Protein AF-R1B552-F1 (afdb_monomer_lite)

Organism: Emiliania huxleyi (NCBI:txid2903)

Sequence (201 aa):
MTLRSTTSLPKNVRPARASSGREASRDADASSLAVVGAGGAIEEADAVDTCTLCQQRHTLRYECEQCRRFQRIPHPMYRYQPTPQQFGDVSRVHPEDVLAVPADDAPEGWGMREAWFDAVREQRRREGRATMAGRERPEFSARHAGRELRLLLIAAAFLAAAAFDLSTLPPWARWAGLAVAGVYSWRRVYVANGRVLNPPA

Structure (mmCIF, N/CA/C/O backbone):
data_AF-R1B552-F1
#
_entry.id   AF-R1B552-F1
#
loop_
_atom_site.group_PDB
_atom_site.id
_atom_site.type_symbol
_atom_site.label_atom_id
_atom_site.label_alt_id
_atom_site.label_comp_id
_atom_site.label_asym_id
_atom_site.label_entity_id
_atom_site.label_seq_id
_atom_site.pdbx_PDB_ins_code
_atom_site.Cartn_x
_atom_site.Cartn_y
_atom_site.Cartn_z
_atom_site.occupancy
_atom_site.B_iso_or_equiv
_atom_site.auth_seq_id
_atom_site.auth_comp_id
_atom_site.auth_asym_id
_atom_site.auth_atom_id
_atom_site.pdbx_PDB_model_num
ATOM 1 N N . MET A 1 1 ? 21.583 -46.007 25.671 1.00 48.06 1 MET A N 1
ATOM 2 C CA . MET A 1 1 ? 21.627 -45.026 26.774 1.00 48.06 1 MET A CA 1
ATOM 3 C C . MET A 1 1 ? 20.671 -43.895 26.447 1.00 48.06 1 MET A C 1
ATOM 5 O O . MET A 1 1 ? 20.944 -43.053 25.607 1.00 48.06 1 MET A O 1
ATOM 9 N N . THR A 1 2 ? 19.488 -43.998 27.031 1.00 53.94 2 THR A N 1
ATOM 10 C CA . THR A 1 2 ? 18.366 -43.058 27.010 1.00 53.94 2 THR A CA 1
ATOM 11 C C . THR A 1 2 ? 18.620 -41.920 27.981 1.00 53.94 2 THR A C 1
ATOM 13 O O . THR A 1 2 ? 18.803 -42.236 29.147 1.00 53.94 2 THR A O 1
ATOM 16 N N . LEU A 1 3 ? 18.492 -40.657 27.562 1.00 53.81 3 LEU A N 1
ATOM 17 C CA . LEU A 1 3 ? 17.948 -39.595 28.418 1.00 53.81 3 LEU A CA 1
ATOM 18 C C . LEU A 1 3 ? 17.213 -38.547 27.566 1.00 53.81 3 LEU A C 1
ATOM 20 O O . LEU A 1 3 ? 17.795 -37.857 26.734 1.00 53.81 3 LEU A O 1
ATOM 24 N N . ARG A 1 4 ? 15.895 -38.493 27.783 1.00 57.81 4 ARG A N 1
ATOM 25 C CA . ARG A 1 4 ? 14.971 -37.429 27.382 1.00 57.81 4 ARG A CA 1
ATOM 26 C C . ARG A 1 4 ? 15.086 -36.299 28.407 1.00 57.81 4 ARG A C 1
ATOM 28 O O . ARG A 1 4 ? 15.064 -36.592 29.598 1.00 57.81 4 ARG A O 1
ATOM 35 N N . SER A 1 5 ? 15.076 -35.047 27.958 1.00 59.97 5 SER A N 1
ATOM 36 C CA . SER A 1 5 ? 14.822 -33.889 28.824 1.00 59.97 5 SER A CA 1
ATOM 37 C C . SER A 1 5 ? 13.689 -33.064 28.229 1.00 59.97 5 SER A C 1
ATOM 39 O O . SER A 1 5 ? 13.883 -32.259 27.326 1.00 59.97 5 SER A O 1
ATOM 41 N N . THR A 1 6 ? 12.478 -33.328 28.712 1.00 59.81 6 THR A N 1
ATOM 42 C CA . THR A 1 6 ? 11.288 -32.502 28.508 1.00 59.81 6 THR A CA 1
ATOM 43 C C . THR A 1 6 ? 11.200 -31.515 29.663 1.00 59.81 6 THR A C 1
ATOM 45 O O . THR A 1 6 ? 10.886 -31.913 30.784 1.00 59.81 6 THR A O 1
ATOM 48 N N . THR A 1 7 ? 11.469 -30.238 29.408 1.00 61.19 7 THR A N 1
ATOM 49 C CA . THR A 1 7 ? 11.274 -29.177 30.402 1.00 61.19 7 THR A CA 1
ATOM 50 C C . THR A 1 7 ? 9.869 -28.605 30.229 1.00 61.19 7 THR A C 1
ATOM 52 O O . THR A 1 7 ? 9.593 -27.857 29.294 1.00 61.19 7 THR A O 1
ATOM 55 N N . SER A 1 8 ? 8.958 -29.012 31.110 1.00 57.88 8 SER A N 1
ATOM 56 C CA . SER A 1 8 ? 7.601 -28.478 31.230 1.00 57.88 8 SER A CA 1
ATOM 57 C C . SER A 1 8 ? 7.620 -27.132 31.962 1.00 57.88 8 SER A C 1
ATOM 59 O O . SER A 1 8 ? 8.093 -27.066 33.097 1.00 57.88 8 SER A O 1
ATOM 61 N N . LEU A 1 9 ? 7.076 -26.079 31.349 1.00 66.12 9 LEU A N 1
ATOM 62 C CA . LEU A 1 9 ? 6.808 -24.800 32.016 1.00 66.12 9 LEU A CA 1
ATOM 63 C C . LEU A 1 9 ? 5.463 -24.832 32.777 1.00 66.12 9 LEU A C 1
ATOM 65 O O . LEU A 1 9 ? 4.517 -25.478 32.316 1.00 66.12 9 LEU A O 1
ATOM 69 N N . PRO A 1 10 ? 5.353 -24.139 33.927 1.00 65.62 10 PRO A N 1
ATOM 70 C CA . PRO 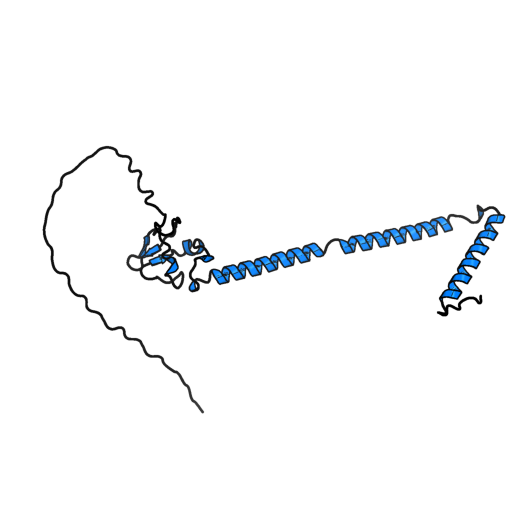A 1 10 ? 4.173 -24.188 34.786 1.00 65.62 10 PRO A CA 1
ATOM 71 C C . PRO A 1 10 ? 2.976 -23.377 34.256 1.00 65.62 10 PRO A C 1
ATOM 73 O O . PRO A 1 10 ? 3.110 -22.267 33.743 1.00 65.62 10 PRO A O 1
ATOM 76 N N . LYS A 1 11 ? 1.778 -23.946 34.461 1.00 59.91 11 LYS A N 1
ATOM 77 C CA . LYS A 1 11 ? 0.460 -23.308 34.316 1.00 59.91 11 LYS A CA 1
ATOM 78 C C . LYS A 1 11 ? 0.335 -22.131 35.286 1.00 59.91 11 LYS A C 1
ATOM 80 O O . LYS A 1 11 ? 0.343 -22.323 36.498 1.00 59.91 11 LYS A O 1
ATOM 85 N N . ASN A 1 12 ? 0.150 -20.933 34.742 1.00 62.84 12 ASN A N 1
ATOM 86 C CA . ASN A 1 12 ? -0.150 -19.731 35.510 1.00 62.84 12 ASN A CA 1
ATOM 87 C C . ASN A 1 12 ? -1.646 -19.731 35.880 1.00 62.84 12 ASN A C 1
ATOM 89 O O . ASN A 1 12 ? -2.510 -19.515 35.029 1.00 62.84 12 ASN A O 1
ATOM 93 N N . VAL A 1 13 ? -1.956 -20.042 37.139 1.00 63.50 13 VAL A N 1
ATOM 94 C CA . VAL A 1 13 ? -3.312 -19.994 37.706 1.00 63.50 13 VAL A CA 1
ATOM 95 C C . VAL A 1 13 ? -3.619 -18.541 38.078 1.00 63.50 13 VAL A C 1
ATOM 97 O O . VAL A 1 13 ? -2.979 -17.978 38.961 1.00 63.50 13 VAL A O 1
ATOM 100 N N . ARG A 1 14 ? -4.590 -17.916 37.400 1.00 63.94 14 ARG A N 1
ATOM 101 C CA . ARG A 1 14 ? -5.113 -16.595 37.790 1.00 63.94 14 ARG A CA 1
ATOM 102 C C . ARG A 1 14 ? -5.989 -16.734 39.046 1.00 63.94 14 ARG A C 1
ATOM 104 O O . ARG A 1 14 ? -6.853 -17.612 39.058 1.00 63.94 14 ARG A O 1
ATOM 111 N N . PRO A 1 15 ? -5.842 -15.872 40.068 1.00 60.00 15 PRO A N 1
ATOM 112 C CA . PRO A 1 15 ? -6.792 -15.822 41.170 1.00 60.00 15 PRO A CA 1
ATOM 113 C C . PRO A 1 15 ? -8.105 -15.159 40.731 1.00 60.00 15 PRO A C 1
ATOM 115 O O . PRO A 1 15 ? -8.114 -14.121 40.066 1.00 60.00 15 PRO A O 1
ATOM 118 N N . ALA A 1 16 ? -9.218 -15.773 41.134 1.00 52.38 16 ALA A N 1
ATOM 119 C CA . ALA A 1 16 ? -10.559 -15.215 41.040 1.00 52.38 16 ALA A CA 1
ATOM 120 C C . ALA A 1 16 ? -10.645 -13.935 41.884 1.00 52.38 16 ALA A C 1
ATOM 122 O O . ALA A 1 16 ? -10.378 -13.966 43.087 1.00 52.38 16 ALA A O 1
ATOM 123 N N . ARG A 1 17 ? -11.013 -12.807 41.265 1.00 50.44 17 ARG A N 1
ATOM 124 C CA . ARG A 1 17 ? -11.284 -11.561 41.988 1.00 50.44 17 ARG A CA 1
ATOM 125 C C . ARG A 1 17 ? -12.789 -11.338 42.074 1.00 50.44 17 ARG A C 1
ATOM 127 O O . ARG A 1 17 ? -13.489 -11.321 41.067 1.00 50.44 17 ARG A O 1
ATOM 134 N N . ALA A 1 18 ? -13.220 -11.230 43.324 1.00 45.97 18 ALA A N 1
ATOM 135 C CA . ALA A 1 18 ? -14.575 -11.109 43.821 1.00 45.97 18 ALA A CA 1
ATOM 136 C C . ALA A 1 18 ? -15.426 -10.048 43.107 1.00 45.97 18 ALA A C 1
ATOM 138 O O . ALA A 1 18 ? -15.033 -8.890 42.970 1.00 45.97 18 ALA A O 1
ATOM 139 N N . SER A 1 19 ? -16.637 -10.461 42.743 1.00 49.47 19 SER A N 1
ATOM 140 C CA . SER A 1 19 ? -17.777 -9.610 42.427 1.00 49.47 19 SER A CA 1
ATOM 141 C C . SER A 1 19 ? -18.327 -8.992 43.718 1.00 49.47 19 SER A C 1
ATOM 143 O O . SER A 1 19 ? -18.994 -9.673 44.497 1.00 49.47 19 SER A O 1
ATOM 145 N N . SER A 1 20 ? -18.049 -7.712 43.961 1.00 53.44 20 SER A N 1
ATOM 146 C CA . SER A 1 20 ? -18.753 -6.928 44.980 1.00 53.44 20 SER A CA 1
ATOM 147 C C . SER A 1 20 ? -20.079 -6.429 44.407 1.00 53.44 20 SER A C 1
ATOM 149 O O . SER A 1 20 ? -20.093 -5.729 43.392 1.00 53.44 20 SER A O 1
ATOM 151 N N . GLY A 1 21 ? -21.175 -6.816 45.058 1.00 44.62 21 GLY A N 1
ATOM 152 C CA . GLY A 1 21 ? -22.536 -6.436 44.709 1.00 44.62 21 GLY A CA 1
ATOM 153 C C . GLY A 1 21 ? -22.790 -4.927 44.743 1.00 44.62 21 GLY A C 1
ATOM 154 O O . GLY A 1 21 ? -22.216 -4.188 45.541 1.00 44.62 21 GLY A O 1
ATOM 155 N N . ARG A 1 22 ? -23.702 -4.492 43.873 1.00 47.28 22 ARG A N 1
ATOM 156 C CA . ARG A 1 22 ? -24.472 -3.258 44.034 1.00 47.28 22 ARG A CA 1
ATOM 157 C C . ARG A 1 22 ? -25.942 -3.639 44.077 1.00 47.28 22 ARG A C 1
ATOM 159 O O . ARG A 1 22 ? -26.540 -3.965 43.055 1.00 47.28 22 ARG A O 1
ATOM 166 N N . GLU A 1 23 ? -26.470 -3.646 45.291 1.00 46.22 23 GLU A N 1
ATOM 167 C CA . GLU A 1 23 ? -27.895 -3.674 45.570 1.00 46.22 23 GLU A CA 1
ATOM 168 C C . GLU A 1 23 ? -28.527 -2.308 45.272 1.00 46.22 23 GLU A C 1
ATOM 170 O O . GLU A 1 23 ? -27.934 -1.260 45.517 1.00 46.22 23 GLU A O 1
ATOM 175 N N . ALA A 1 24 ? -29.749 -2.393 44.748 1.00 48.72 24 ALA A N 1
ATOM 176 C CA . ALA A 1 24 ? -30.896 -1.528 44.997 1.00 48.72 24 ALA A CA 1
ATOM 177 C C . ALA A 1 24 ? -30.726 0.001 44.892 1.00 48.72 24 ALA A C 1
ATOM 179 O O . ALA A 1 24 ? -30.345 0.686 45.834 1.00 48.72 24 ALA A O 1
ATOM 180 N N . SER A 1 25 ? -31.252 0.544 43.795 1.00 52.06 25 SER A N 1
ATOM 181 C CA . SER A 1 25 ? -32.099 1.735 43.870 1.00 52.06 25 SER A CA 1
ATOM 182 C C . SER A 1 25 ? -33.339 1.491 43.008 1.00 52.06 25 SER A C 1
ATOM 184 O O . SER A 1 25 ? -33.267 1.416 41.781 1.00 52.06 25 SER A O 1
ATOM 186 N N . ARG A 1 26 ? -34.457 1.233 43.693 1.00 51.75 26 ARG A N 1
ATOM 187 C CA . ARG A 1 26 ? -35.812 1.444 43.187 1.00 51.75 26 ARG A CA 1
ATOM 188 C C . ARG A 1 26 ? -36.155 2.879 43.553 1.00 51.75 26 ARG A C 1
ATOM 190 O O . ARG A 1 26 ? -35.964 3.206 44.712 1.00 51.75 26 ARG A O 1
ATOM 197 N N . ASP A 1 27 ? -36.624 3.636 42.571 1.00 49.47 27 ASP A N 1
ATOM 198 C CA . ASP A 1 27 ? -37.650 4.689 42.627 1.00 49.47 27 ASP A CA 1
ATOM 199 C C . ASP A 1 27 ? -37.806 5.126 41.154 1.00 49.47 27 ASP A C 1
ATOM 201 O O . ASP A 1 27 ? -36.870 5.621 40.535 1.00 49.47 27 ASP A O 1
ATOM 205 N N . ALA A 1 28 ? -38.773 4.594 40.404 1.00 52.94 28 ALA A N 1
ATOM 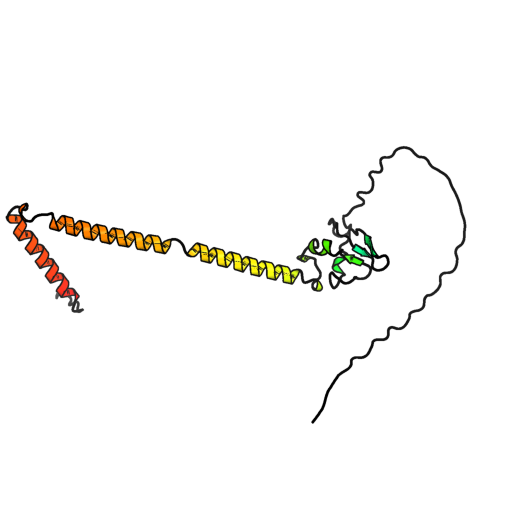206 C CA . ALA A 1 28 ? -40.143 5.098 40.344 1.00 52.94 28 ALA A CA 1
ATOM 207 C C . ALA A 1 28 ? -40.171 6.616 40.120 1.00 52.94 28 ALA A C 1
ATOM 209 O O . ALA A 1 28 ? -40.173 7.371 41.075 1.00 52.94 28 ALA A O 1
ATOM 210 N N . ASP A 1 29 ? -40.218 7.029 38.851 1.00 48.62 29 ASP A N 1
ATOM 211 C CA . ASP A 1 29 ? -41.185 8.041 38.434 1.00 48.62 29 ASP A CA 1
ATOM 212 C C . ASP A 1 29 ? -41.463 7.930 36.935 1.00 48.62 29 ASP A C 1
ATOM 214 O O . ASP A 1 29 ? -40.650 8.232 36.059 1.00 48.62 29 ASP A O 1
ATOM 218 N N . ALA A 1 30 ? -42.667 7.439 36.661 1.00 49.44 30 ALA A N 1
ATOM 219 C CA . ALA A 1 30 ? -43.330 7.588 35.391 1.00 49.44 30 ALA A CA 1
ATOM 220 C C . ALA A 1 30 ? -43.783 9.047 35.271 1.00 49.44 30 ALA A C 1
ATOM 222 O O . ALA A 1 30 ? -44.669 9.498 35.988 1.00 49.44 30 ALA A O 1
ATOM 223 N N . SER A 1 31 ? -43.207 9.775 34.323 1.00 48.91 31 SER A N 1
ATOM 224 C CA . SER A 1 31 ? -43.840 10.961 33.759 1.00 48.91 31 SER A CA 1
ATOM 225 C C . SER A 1 31 ? -43.823 10.835 32.249 1.00 48.91 31 SER A C 1
ATOM 227 O O . SER A 1 31 ? -42.868 11.189 31.564 1.00 48.91 31 SER A O 1
ATOM 229 N N . SER A 1 32 ? -44.925 10.283 31.741 1.00 49.50 32 SER A N 1
ATOM 230 C CA . SER A 1 32 ? -45.356 10.529 30.379 1.00 49.50 32 SER A CA 1
ATOM 231 C C . SER A 1 32 ? -45.763 11.995 30.273 1.00 49.50 32 SER A C 1
ATOM 233 O O . SER A 1 32 ? -46.769 12.409 30.850 1.00 49.50 32 SER A O 1
ATOM 235 N N . LEU A 1 33 ? -45.024 12.768 29.493 1.00 47.09 33 LEU A N 1
ATOM 236 C CA . LEU A 1 33 ? -45.565 13.949 28.842 1.00 47.09 33 LEU A CA 1
ATOM 237 C C . LEU A 1 33 ? -45.035 13.950 27.417 1.00 47.09 33 LEU A C 1
ATOM 239 O O . LEU A 1 33 ? -43.863 14.192 27.145 1.00 47.09 33 LEU A O 1
ATOM 243 N N . ALA A 1 34 ? -45.938 13.570 26.520 1.00 47.88 34 ALA A N 1
ATOM 244 C CA . ALA A 1 34 ? -45.769 13.681 25.093 1.00 47.88 34 ALA A CA 1
ATOM 245 C C . ALA A 1 34 ? -45.523 15.148 24.725 1.00 47.88 34 ALA A C 1
ATOM 247 O O . ALA A 1 34 ? -46.348 16.011 25.022 1.00 47.88 34 ALA A O 1
ATOM 248 N N . VAL A 1 35 ? -44.433 15.406 24.008 1.00 45.28 35 VAL A N 1
ATOM 249 C CA . VAL A 1 35 ? -44.358 16.540 23.089 1.00 45.28 35 VAL A CA 1
ATOM 250 C C . VAL A 1 35 ? -44.269 15.952 21.690 1.00 45.28 35 VAL A C 1
ATOM 252 O O . VAL A 1 35 ? -43.208 15.577 21.202 1.00 45.28 35 VAL A O 1
ATOM 255 N N . VAL A 1 36 ? -45.438 15.840 21.064 1.00 49.84 36 VAL A N 1
ATOM 256 C CA . VAL A 1 36 ? -45.571 15.779 19.610 1.00 49.84 36 VAL A CA 1
ATOM 257 C C . VAL A 1 36 ? -45.231 17.183 19.111 1.00 49.84 36 VAL A C 1
ATOM 259 O O . VAL A 1 36 ? -46.057 18.090 19.159 1.00 49.84 36 VAL A O 1
ATOM 262 N N . GLY A 1 37 ? -43.969 17.369 18.729 1.00 42.56 37 GLY A N 1
ATOM 263 C CA . GLY A 1 37 ? -43.437 18.586 18.126 1.00 42.56 37 GLY A CA 1
ATOM 264 C C . GLY A 1 37 ? -43.058 18.315 16.675 1.00 42.56 37 GLY A C 1
ATOM 265 O O . GLY A 1 37 ? -42.227 17.460 16.390 1.00 42.56 37 GLY A O 1
ATOM 266 N N . ALA A 1 38 ? -43.723 19.024 15.773 1.00 40.56 38 ALA A N 1
ATOM 267 C CA . ALA A 1 38 ? -43.592 18.974 14.327 1.00 40.56 38 ALA A CA 1
ATOM 268 C C . ALA A 1 38 ? -42.144 19.035 13.793 1.00 40.56 38 ALA A C 1
ATOM 270 O O . ALA A 1 38 ? -41.380 19.927 14.142 1.00 40.56 38 ALA A O 1
ATOM 271 N N . GLY A 1 39 ? -41.838 18.153 12.836 1.00 41.72 39 GLY A N 1
ATOM 272 C CA . GLY A 1 39 ? -41.260 18.554 11.546 1.00 41.72 39 GLY A CA 1
ATOM 273 C C . GLY A 1 39 ? -39.903 19.260 11.527 1.00 41.72 39 GLY A C 1
ATOM 274 O O . GLY A 1 39 ? -39.651 20.017 10.594 1.00 41.72 39 GLY A O 1
ATOM 275 N N . GLY A 1 40 ? -39.023 19.020 12.496 1.00 38.31 40 GLY A N 1
ATOM 276 C CA . GLY A 1 40 ? -37.602 19.296 12.311 1.00 38.31 40 GLY A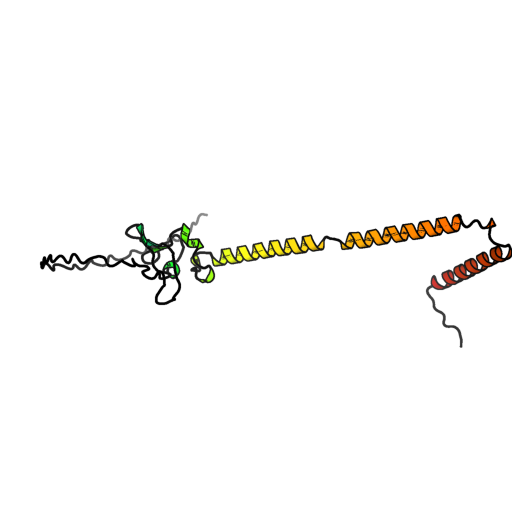 CA 1
ATOM 277 C C . GLY A 1 40 ? -37.003 18.169 11.483 1.00 38.31 40 GLY A C 1
ATOM 278 O O . GLY A 1 40 ? -37.002 17.028 11.940 1.00 38.31 40 GLY A O 1
ATOM 279 N N . ALA A 1 41 ? -36.534 18.462 10.269 1.00 45.44 41 ALA A N 1
ATOM 280 C CA . ALA A 1 41 ? -35.629 17.571 9.563 1.00 45.44 41 ALA A CA 1
ATOM 281 C C . ALA A 1 41 ? -34.508 17.205 10.540 1.00 45.44 41 ALA A C 1
ATOM 283 O O . ALA A 1 41 ? -33.715 18.058 10.934 1.00 45.44 41 ALA A O 1
ATOM 284 N N . ILE A 1 42 ? -34.498 15.954 10.992 1.00 49.41 42 ILE A N 1
ATOM 285 C CA . ILE A 1 42 ? -33.300 15.373 11.561 1.00 49.41 42 ILE A CA 1
ATOM 286 C C . ILE A 1 42 ? -32.299 15.400 10.410 1.00 49.41 42 ILE A C 1
ATOM 288 O O . ILE A 1 42 ? -32.333 14.570 9.508 1.00 49.41 42 ILE A O 1
ATOM 292 N N . GLU A 1 43 ? -31.451 16.426 10.386 1.00 54.31 43 GLU A N 1
ATOM 293 C CA . GLU A 1 43 ? -30.101 16.295 9.851 1.00 54.31 43 GLU A CA 1
ATOM 294 C C . GLU A 1 43 ? -29.455 15.199 10.704 1.00 54.31 43 GLU A C 1
ATOM 296 O O . GLU A 1 43 ? -28.877 15.413 11.770 1.00 54.31 43 GLU A O 1
ATOM 301 N N . GLU A 1 44 ? -29.787 13.978 10.304 1.00 52.88 44 GLU A N 1
ATOM 302 C CA . GLU A 1 44 ? -29.656 12.749 11.046 1.00 52.88 44 GLU A CA 1
ATOM 303 C C . GLU A 1 44 ? -28.196 12.350 10.983 1.00 52.88 44 GLU A C 1
ATOM 305 O O . GLU A 1 44 ? -27.748 11.672 10.068 1.00 52.88 44 GLU A O 1
ATOM 310 N N . ALA A 1 45 ? -27.459 12.838 11.975 1.00 55.12 45 ALA A N 1
ATOM 311 C CA . ALA A 1 45 ? -26.264 12.199 12.480 1.00 55.12 45 ALA A CA 1
ATOM 312 C C . ALA A 1 45 ? -25.247 11.793 11.398 1.00 55.12 45 ALA A C 1
ATOM 314 O O . ALA A 1 45 ? -24.763 10.661 11.388 1.00 55.12 45 ALA A O 1
ATOM 315 N N . ASP A 1 46 ? -24.736 12.780 10.658 1.00 54.25 46 ASP A N 1
ATOM 316 C CA . ASP A 1 46 ? -23.297 12.838 10.356 1.00 54.25 46 ASP A CA 1
ATOM 317 C C . ASP A 1 46 ? -22.532 13.053 11.680 1.00 54.25 46 ASP A C 1
ATOM 319 O O . ASP A 1 46 ? -21.792 14.021 11.866 1.00 54.25 46 ASP A O 1
ATOM 323 N N . ALA A 1 47 ? -22.763 12.162 12.653 1.00 56.72 47 ALA A N 1
ATOM 324 C CA . ALA A 1 47 ? -22.139 12.100 13.961 1.00 56.72 47 ALA A CA 1
ATOM 325 C C . ALA A 1 47 ? -20.698 11.627 13.773 1.00 56.72 47 ALA A C 1
ATOM 327 O O . ALA A 1 47 ? -20.310 10.527 14.141 1.00 56.72 47 ALA A O 1
ATOM 328 N N . VAL A 1 48 ? -19.945 12.509 13.124 1.00 65.31 48 VAL A N 1
ATOM 329 C CA . VAL A 1 48 ? -18.513 12.700 13.142 1.00 65.31 48 VAL A CA 1
ATOM 330 C C . VAL A 1 48 ? -17.763 11.369 13.203 1.00 65.31 48 VAL A C 1
ATOM 332 O O . VAL A 1 48 ? -17.184 11.011 14.224 1.00 65.31 48 VAL A O 1
ATOM 335 N N . ASP A 1 49 ? -17.639 10.715 12.041 1.00 69.25 49 ASP A N 1
ATOM 336 C CA . ASP A 1 49 ? -16.635 9.666 11.757 1.00 69.25 49 ASP A CA 1
ATOM 337 C C . ASP A 1 49 ? -15.179 10.154 11.974 1.00 69.25 49 ASP A C 1
ATOM 339 O O . ASP A 1 49 ? -14.210 9.446 11.697 1.00 69.25 49 ASP A O 1
ATOM 343 N N . THR A 1 50 ? -15.011 11.389 12.449 1.00 78.69 50 THR A N 1
ATOM 344 C CA . THR A 1 50 ? -13.752 12.057 12.738 1.00 78.69 50 THR A CA 1
ATOM 345 C C . THR A 1 50 ? -13.382 11.871 14.207 1.00 78.69 50 THR A C 1
ATOM 347 O O . THR A 1 50 ? -14.128 12.250 15.108 1.00 78.69 50 THR A O 1
ATOM 350 N N . CYS A 1 51 ? -12.193 11.344 14.481 1.00 80.38 51 CYS A N 1
ATOM 351 C CA . CYS A 1 51 ? -11.679 11.337 15.844 1.00 80.38 51 CYS A CA 1
ATOM 352 C C . CYS A 1 51 ? -11.430 12.777 16.318 1.00 80.38 51 CYS A C 1
ATOM 354 O O . CYS A 1 51 ? -10.701 13.521 15.665 1.00 80.38 51 CYS A O 1
ATOM 356 N N . THR A 1 52 ? -11.932 13.158 17.491 1.00 80.56 52 THR A N 1
ATOM 357 C CA . THR A 1 52 ? -11.650 14.475 18.095 1.00 80.56 52 THR A CA 1
ATOM 358 C C . THR A 1 52 ? -10.168 14.698 18.408 1.00 80.56 52 THR A C 1
ATOM 360 O O . THR A 1 52 ? -9.725 15.842 18.438 1.00 80.56 52 THR A O 1
ATOM 363 N N . LEU A 1 53 ? -9.390 13.627 18.612 1.00 82.88 53 LEU A N 1
ATOM 364 C CA . LEU A 1 53 ? -7.964 13.715 18.944 1.00 82.88 53 LEU A CA 1
ATOM 365 C C . LEU A 1 53 ? -7.060 13.804 17.710 1.00 82.88 53 LEU A C 1
ATOM 367 O O . LEU A 1 53 ? -6.160 14.636 17.685 1.00 82.88 53 LEU A O 1
ATOM 371 N N . CYS A 1 54 ? -7.271 12.958 16.694 1.00 81.25 54 CYS A N 1
ATOM 372 C CA . CYS A 1 54 ? -6.416 12.948 15.498 1.00 81.25 54 CYS A CA 1
ATOM 373 C C . CYS A 1 54 ? -7.012 13.687 14.292 1.00 81.25 54 CYS A C 1
ATOM 375 O O . CYS A 1 54 ? -6.316 13.840 13.294 1.00 81.25 54 CYS A O 1
ATOM 377 N N . GLN A 1 55 ? -8.270 14.142 14.364 1.00 85.69 55 GLN A N 1
ATOM 378 C CA . GLN A 1 55 ? -9.003 14.817 13.278 1.00 85.69 55 GLN A CA 1
ATOM 379 C C . GLN A 1 55 ? -9.049 14.027 11.956 1.00 85.69 55 GLN A C 1
ATOM 381 O O . GLN A 1 55 ? -9.381 14.574 10.906 1.00 85.69 55 GLN A O 1
ATOM 386 N N . GLN A 1 56 ? -8.757 12.726 11.997 1.00 83.50 56 GLN A N 1
ATOM 387 C CA . GLN A 1 56 ? -8.858 11.836 10.849 1.00 83.50 56 GLN A CA 1
ATOM 388 C C . GLN A 1 56 ? -10.211 11.137 10.840 1.00 83.50 56 GLN A C 1
ATOM 390 O O . GLN A 1 56 ? -10.761 10.807 11.895 1.00 83.50 56 GLN A O 1
ATOM 395 N N . ARG A 1 57 ? -10.740 10.918 9.632 1.00 85.06 57 ARG A N 1
ATOM 396 C CA . ARG A 1 57 ? -11.944 10.119 9.421 1.00 85.06 57 ARG A CA 1
ATOM 397 C C . ARG A 1 57 ? -11.559 8.652 9.311 1.00 85.06 57 ARG A C 1
ATOM 399 O O . ARG A 1 57 ? -10.809 8.287 8.408 1.00 85.06 57 ARG A O 1
ATOM 406 N N . HIS A 1 58 ? -12.087 7.826 10.205 1.00 84.00 58 HIS A N 1
ATOM 407 C CA . HIS A 1 58 ? -11.867 6.384 10.180 1.00 84.00 58 HIS A CA 1
ATOM 408 C C . HIS A 1 58 ? -13.202 5.674 9.964 1.00 84.00 58 HIS A C 1
ATOM 410 O O . HIS A 1 58 ? -14.092 5.736 10.804 1.00 84.00 58 HIS A O 1
ATOM 416 N N . THR A 1 59 ? -13.336 4.968 8.842 1.00 89.94 59 THR A N 1
ATOM 417 C CA . THR A 1 59 ? -14.563 4.243 8.462 1.00 89.94 59 THR A CA 1
ATOM 418 C C . THR A 1 59 ? -14.528 2.758 8.841 1.00 89.94 59 THR A C 1
ATOM 420 O O . THR A 1 59 ? -15.354 1.972 8.377 1.00 89.94 59 THR A O 1
ATOM 423 N N . LEU A 1 60 ? -13.568 2.362 9.683 1.00 94.19 60 LEU A N 1
ATOM 424 C CA . LEU A 1 60 ? -13.319 0.968 10.040 1.00 94.19 60 LEU A CA 1
ATOM 425 C C . LEU A 1 60 ? -14.444 0.404 10.912 1.00 94.19 60 LEU A C 1
ATOM 427 O O . LEU A 1 60 ? -14.888 1.029 11.882 1.00 94.19 60 LEU A O 1
ATOM 431 N N . ARG A 1 61 ? -14.867 -0.821 10.597 1.00 96.06 61 ARG A N 1
ATOM 432 C CA . ARG A 1 61 ? -15.784 -1.594 11.433 1.00 96.06 61 ARG A CA 1
ATOM 433 C C . ARG A 1 61 ? -14.983 -2.378 12.464 1.00 96.06 61 ARG A C 1
ATOM 435 O O . ARG A 1 61 ? -13.994 -3.033 12.142 1.00 96.06 61 ARG A O 1
ATOM 442 N N . TYR A 1 62 ? -15.455 -2.352 13.700 1.00 96.44 62 TYR A N 1
ATOM 443 C CA . TYR A 1 62 ? -14.899 -3.115 14.806 1.00 96.44 62 TYR A CA 1
ATOM 444 C C . TYR A 1 62 ? -15.913 -4.140 15.286 1.00 96.44 62 TYR A C 1
ATOM 446 O O . TYR A 1 62 ? -17.082 -3.816 15.479 1.00 96.44 62 TYR A O 1
ATOM 454 N N . GLU A 1 63 ? -15.471 -5.369 15.499 1.00 97.38 63 GLU A N 1
ATOM 455 C CA . GLU A 1 63 ? -16.261 -6.412 16.137 1.00 97.38 63 GLU A CA 1
ATOM 456 C C . GLU A 1 63 ? -16.056 -6.354 17.649 1.00 97.38 63 GLU A C 1
ATOM 458 O O . GLU A 1 63 ? -14.916 -6.361 18.117 1.00 97.38 63 GLU A O 1
ATOM 463 N N . CYS A 1 64 ? -17.144 -6.303 18.414 1.00 96.19 64 CYS A N 1
ATOM 464 C CA . CYS A 1 64 ? -17.096 -6.386 19.872 1.00 96.19 64 CYS A CA 1
ATOM 465 C C . CYS A 1 64 ? -16.863 -7.834 20.330 1.00 96.19 64 CYS A C 1
ATOM 467 O O . CYS A 1 64 ? -17.516 -8.754 19.834 1.00 96.19 64 CYS A O 1
ATOM 469 N N . GLU A 1 65 ? -15.985 -8.045 21.312 1.00 96.38 65 GLU A N 1
A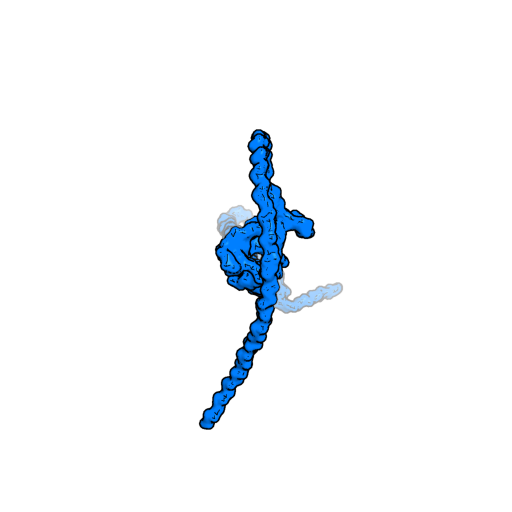TOM 470 C CA . GLU A 1 65 ? -15.699 -9.385 21.844 1.00 96.38 65 GLU A CA 1
ATOM 471 C C . GLU A 1 65 ? -16.931 -10.034 22.494 1.00 96.38 65 GLU A C 1
ATOM 473 O O . GLU A 1 65 ? -17.205 -11.212 22.272 1.00 96.38 65 GLU A O 1
ATOM 478 N N . GLN A 1 66 ? -17.709 -9.250 23.248 1.00 95.81 66 GLN A N 1
ATOM 479 C CA . GLN A 1 66 ? -18.823 -9.756 24.054 1.00 95.81 66 GLN A CA 1
ATOM 480 C C . GLN A 1 66 ? -20.073 -10.056 23.224 1.00 95.81 66 GLN A C 1
ATOM 482 O O . GLN A 1 66 ? -20.655 -11.131 23.341 1.00 95.81 66 GLN A O 1
ATOM 487 N N . CYS A 1 67 ? -20.515 -9.104 22.399 1.00 96.69 67 CYS A N 1
ATOM 488 C CA . CYS A 1 67 ? -21.782 -9.221 21.673 1.00 96.69 67 CYS A CA 1
ATOM 489 C C . CYS A 1 67 ? -21.614 -9.615 20.202 1.00 96.69 67 CYS A C 1
ATOM 491 O O . CYS A 1 67 ? -22.619 -9.854 19.533 1.00 96.69 67 CYS A O 1
ATOM 493 N N . ARG A 1 68 ? -20.372 -9.663 19.689 1.00 96.06 68 ARG A N 1
ATOM 494 C CA . ARG A 1 68 ? -20.031 -9.993 18.290 1.00 96.06 68 ARG A CA 1
ATOM 495 C C . ARG A 1 68 ? -20.685 -9.093 17.240 1.00 96.06 68 ARG A C 1
ATOM 497 O O . ARG A 1 68 ? -20.674 -9.407 16.056 1.00 96.06 68 ARG A O 1
ATOM 504 N N . ARG A 1 69 ? -21.263 -7.965 17.656 1.00 96.62 69 ARG A N 1
ATOM 505 C CA . ARG A 1 69 ? -21.823 -6.968 16.742 1.00 96.62 69 ARG A CA 1
ATOM 506 C C . ARG A 1 69 ? -20.719 -6.068 16.211 1.00 96.62 69 ARG A C 1
ATOM 508 O O . ARG A 1 69 ? -19.689 -5.877 16.863 1.00 96.62 69 ARG A O 1
ATOM 515 N N . PHE A 1 70 ? -20.975 -5.502 15.038 1.00 95.81 70 PHE A N 1
ATOM 516 C CA . PHE A 1 70 ? -20.090 -4.530 14.417 1.00 95.81 70 PHE A CA 1
ATOM 517 C C . PHE A 1 70 ? -20.494 -3.115 14.803 1.00 95.81 70 PHE A C 1
ATOM 519 O O . PHE A 1 70 ? -21.669 -2.755 14.754 1.00 95.81 70 PHE A O 1
ATOM 526 N N . GLN A 1 71 ? -19.501 -2.315 15.160 1.00 94.25 71 GLN A N 1
ATOM 527 C CA . GLN A 1 71 ? -19.648 -0.907 15.493 1.00 94.25 71 GLN A CA 1
ATOM 528 C C . GLN A 1 71 ? -18.596 -0.094 14.745 1.00 94.25 71 GLN A C 1
ATOM 530 O O . GLN A 1 71 ? -17.483 -0.566 14.511 1.00 94.25 71 GLN A O 1
ATOM 535 N N . ARG A 1 72 ? -18.942 1.135 14.366 1.00 93.12 72 ARG A N 1
ATOM 536 C CA . ARG A 1 72 ? -17.978 2.105 13.843 1.00 93.12 72 ARG A CA 1
ATOM 537 C C . ARG A 1 72 ? -17.468 2.931 15.009 1.00 93.12 72 ARG A C 1
ATOM 539 O O . ARG A 1 72 ? -18.260 3.465 15.780 1.00 93.12 72 ARG A O 1
ATOM 546 N N . ILE A 1 73 ? -16.152 2.974 15.170 1.00 90.31 73 ILE A N 1
ATOM 547 C CA . ILE A 1 73 ? -15.499 3.763 16.211 1.00 90.31 73 ILE A CA 1
ATOM 548 C C . ILE A 1 73 ? -14.594 4.755 15.480 1.00 90.31 73 ILE A C 1
ATOM 550 O O . ILE A 1 73 ? -13.665 4.308 14.807 1.00 90.31 73 ILE A O 1
ATOM 554 N N . PRO A 1 74 ? -14.821 6.074 15.604 1.00 87.00 74 PRO A N 1
ATOM 555 C CA . PRO A 1 74 ? -14.035 7.075 14.885 1.00 87.00 74 PRO A CA 1
ATOM 556 C C . PRO A 1 74 ? -12.579 7.154 15.366 1.00 87.00 74 PRO A C 1
ATOM 558 O O . PRO A 1 74 ? -11.768 7.819 14.742 1.00 87.00 74 PRO A O 1
ATOM 561 N N . HIS A 1 75 ? -12.219 6.493 16.470 1.00 87.62 75 HIS A N 1
ATOM 562 C CA . HIS A 1 75 ? -10.856 6.428 16.999 1.00 87.62 75 HIS A CA 1
ATOM 563 C C . HIS A 1 75 ? -10.105 5.175 16.493 1.00 87.62 75 HIS A C 1
ATOM 565 O O . HIS A 1 75 ? -10.716 4.103 16.410 1.00 87.62 75 HIS A O 1
ATOM 571 N N . PRO A 1 76 ? -8.789 5.258 16.201 1.00 91.56 76 PRO A N 1
ATOM 572 C CA . PRO A 1 76 ? -7.975 4.140 15.710 1.00 91.56 76 PRO A CA 1
ATOM 573 C C . PRO A 1 76 ? -7.675 3.083 16.791 1.00 91.56 76 PRO A C 1
ATOM 575 O O . PRO A 1 76 ? -6.535 2.879 17.206 1.00 91.56 76 PRO A O 1
ATOM 578 N N . MET A 1 77 ? -8.704 2.349 17.222 1.00 93.81 77 MET A N 1
ATOM 579 C CA . MET A 1 77 ? -8.580 1.263 18.204 1.00 93.81 77 MET A CA 1
ATOM 580 C C . MET A 1 77 ? -7.685 0.108 17.721 1.00 93.81 77 MET A C 1
ATOM 582 O O . MET A 1 77 ? -7.228 -0.693 18.535 1.00 93.81 77 MET A O 1
ATOM 586 N N . TYR A 1 78 ? -7.402 0.017 16.417 1.00 94.31 78 TYR A N 1
ATOM 587 C CA . TYR A 1 78 ? -6.473 -0.971 15.860 1.00 94.31 78 TYR A CA 1
ATOM 588 C C . TYR A 1 78 ? -5.044 -0.835 16.392 1.00 94.31 78 TYR A C 1
ATOM 590 O O . TYR A 1 78 ? -4.336 -1.835 16.450 1.00 94.31 78 TYR A O 1
ATOM 598 N N . ARG A 1 79 ? -4.626 0.356 16.845 1.00 93.31 79 ARG A N 1
ATOM 599 C CA . ARG A 1 79 ? -3.278 0.586 17.395 1.00 93.31 79 ARG A CA 1
ATOM 600 C C . ARG A 1 79 ? -2.985 -0.232 18.653 1.00 93.31 79 ARG A C 1
ATOM 602 O O . ARG A 1 79 ? -1.826 -0.467 18.974 1.00 93.31 79 ARG A O 1
ATOM 609 N N . TYR A 1 80 ? -4.030 -0.674 19.349 1.00 93.06 80 TYR A N 1
ATOM 610 C CA . TYR A 1 80 ? -3.930 -1.471 20.571 1.00 93.06 80 TYR A CA 1
ATOM 611 C C . TYR A 1 80 ? -4.077 -2.980 20.317 1.00 93.06 80 TYR A C 1
ATOM 613 O O . TYR A 1 80 ? -4.111 -3.761 21.265 1.00 93.06 80 TYR A O 1
ATOM 621 N N . GLN A 1 81 ? -4.187 -3.416 19.056 1.00 94.19 81 GLN A N 1
ATOM 622 C CA . GLN A 1 81 ? -4.358 -4.828 18.710 1.00 94.19 81 GLN A CA 1
ATOM 623 C C . GLN A 1 81 ? -3.008 -5.480 18.381 1.00 94.19 81 GLN A C 1
ATOM 625 O O . GLN A 1 81 ? -2.324 -5.019 17.468 1.00 94.19 81 GLN A O 1
ATOM 630 N N . PRO A 1 82 ? -2.630 -6.588 19.044 1.00 91.75 82 PRO A N 1
ATOM 631 C CA . PRO A 1 82 ? -1.363 -7.267 18.766 1.00 91.75 82 PRO A CA 1
ATOM 632 C C . PRO A 1 82 ? -1.323 -7.891 17.365 1.00 91.75 82 PRO A C 1
ATOM 634 O O . PRO A 1 82 ? -0.301 -7.824 16.689 1.00 91.75 82 PRO A O 1
ATOM 637 N N . THR A 1 83 ? -2.437 -8.473 16.909 1.00 94.62 83 THR A N 1
ATOM 638 C CA . THR A 1 83 ? -2.590 -9.053 15.565 1.00 94.62 83 THR A CA 1
ATOM 639 C C . THR A 1 83 ? -3.997 -8.764 15.028 1.00 94.62 83 THR A C 1
ATOM 641 O O . THR A 1 83 ? -4.907 -8.573 15.838 1.00 94.62 83 THR A O 1
ATOM 644 N N . PRO A 1 84 ? -4.229 -8.782 13.701 1.00 93.94 84 PRO A N 1
ATOM 645 C CA . PRO A 1 84 ? -5.547 -8.492 13.125 1.00 93.94 84 PRO A CA 1
ATOM 646 C C . PRO A 1 84 ? -6.632 -9.501 13.528 1.00 93.94 84 PRO A C 1
ATOM 648 O O . PRO A 1 84 ? -7.824 -9.208 13.482 1.00 93.94 84 PRO A O 1
ATOM 651 N N . GLN A 1 85 ? -6.238 -10.728 13.878 1.00 94.12 85 GLN A N 1
ATOM 652 C CA . GLN A 1 85 ? -7.170 -11.799 14.233 1.00 94.12 85 GLN A CA 1
ATOM 653 C C . GLN A 1 85 ? -7.546 -11.786 15.718 1.00 94.12 85 GLN A C 1
ATOM 655 O O . GLN A 1 85 ? -8.585 -12.349 16.073 1.00 94.12 85 GLN A O 1
ATOM 660 N N . GLN A 1 86 ? -6.726 -11.163 16.568 1.00 94.56 86 GLN A N 1
ATOM 661 C CA . GLN A 1 86 ? -6.924 -11.117 18.013 1.00 94.56 86 GLN A CA 1
ATOM 662 C C . GLN A 1 86 ? -7.730 -9.883 18.419 1.00 94.56 86 GLN A C 1
ATOM 664 O O . GLN A 1 86 ? -7.579 -8.799 17.861 1.00 94.56 86 GLN A O 1
ATOM 669 N N . PHE A 1 87 ? -8.588 -10.056 19.422 1.00 93.25 87 PHE A N 1
ATOM 670 C CA . PHE A 1 87 ? -9.191 -8.925 20.114 1.00 93.25 87 PHE A CA 1
ATOM 671 C C . PHE A 1 87 ? -8.100 -8.156 20.864 1.00 93.25 87 PHE A C 1
ATOM 673 O O . PHE A 1 87 ? -7.188 -8.764 21.428 1.00 93.25 87 PHE A O 1
ATOM 680 N N . GLY A 1 88 ? -8.178 -6.824 20.818 1.00 87.94 88 GLY A N 1
ATOM 681 C CA . GLY A 1 88 ? -7.470 -5.971 21.771 1.00 87.94 88 GLY A CA 1
ATOM 682 C C . GLY A 1 88 ? -8.170 -6.041 23.129 1.00 87.94 88 GLY A C 1
ATOM 683 O O . GLY A 1 88 ? -8.598 -7.109 23.555 1.00 87.94 88 GLY A O 1
ATOM 684 N N . ASP A 1 89 ? -8.372 -4.897 23.782 1.00 86.19 89 ASP A N 1
ATOM 685 C CA . ASP A 1 89 ? -9.047 -4.878 25.090 1.00 86.19 89 ASP A CA 1
ATOM 686 C C . ASP A 1 89 ? -10.551 -5.194 25.016 1.00 86.19 89 ASP A C 1
ATOM 688 O O . ASP A 1 89 ? -11.104 -5.786 25.938 1.00 86.19 89 ASP A O 1
ATOM 692 N N . VAL A 1 90 ? -11.234 -4.771 23.946 1.00 90.56 90 VAL A N 1
ATOM 693 C CA . VAL A 1 90 ? -12.703 -4.918 23.813 1.00 90.56 90 VAL A CA 1
ATOM 694 C C . VAL A 1 90 ? -13.184 -5.203 22.391 1.00 90.56 90 VAL A C 1
ATOM 696 O O . VAL A 1 90 ? -14.327 -5.624 22.182 1.00 90.56 90 VAL A O 1
ATOM 699 N N . SER A 1 91 ? -12.343 -4.947 21.389 1.00 94.75 91 SER A N 1
ATOM 700 C CA . SER A 1 91 ? -12.727 -5.049 19.988 1.00 94.75 91 SER A CA 1
ATOM 701 C C . SER A 1 91 ? -11.565 -5.460 19.090 1.00 94.75 91 SER A C 1
ATOM 703 O O . SER A 1 91 ? -10.392 -5.305 19.441 1.00 94.75 91 SER A O 1
ATOM 705 N N . ARG A 1 92 ? -11.908 -5.995 17.916 1.00 96.38 92 ARG A N 1
ATOM 706 C CA . ARG A 1 92 ? -10.974 -6.240 16.807 1.00 96.38 92 ARG A CA 1
ATOM 707 C C . ARG A 1 92 ? -11.469 -5.582 15.530 1.00 96.38 92 ARG A C 1
ATOM 709 O O . ARG A 1 92 ? -12.674 -5.395 15.381 1.00 96.38 92 ARG A O 1
ATOM 716 N N . VAL A 1 93 ? -10.572 -5.243 14.608 1.00 97.00 93 VAL A N 1
ATOM 717 C CA . VAL A 1 93 ? -10.981 -4.740 13.283 1.00 97.00 93 VAL A CA 1
ATOM 718 C C . VAL A 1 93 ? -11.674 -5.850 12.487 1.00 97.00 93 VAL A C 1
ATOM 720 O O . VAL A 1 93 ? -11.308 -7.022 12.581 1.00 97.00 93 VAL A O 1
ATOM 723 N N . HIS A 1 94 ? -12.694 -5.493 11.709 1.00 96.69 94 HIS A N 1
ATOM 724 C CA . HIS A 1 94 ? -13.346 -6.413 10.783 1.00 96.69 94 HIS A CA 1
ATOM 725 C C . HIS A 1 94 ? -12.329 -6.958 9.763 1.00 96.69 94 HIS A C 1
ATOM 727 O O . HIS A 1 94 ? -11.595 -6.159 9.186 1.00 96.69 94 HIS A O 1
ATOM 733 N N . PRO A 1 95 ? -12.293 -8.274 9.469 1.00 95.06 95 PRO A N 1
ATOM 734 C CA . PRO A 1 95 ? -11.274 -8.862 8.593 1.00 95.06 95 PRO A CA 1
ATOM 735 C C . PRO A 1 95 ? -11.140 -8.197 7.215 1.00 95.06 95 PRO A C 1
ATOM 737 O O . PRO A 1 95 ? -10.032 -8.045 6.714 1.00 95.06 95 PRO A O 1
ATOM 740 N N . GLU A 1 96 ? -12.254 -7.766 6.619 1.00 96.12 96 GLU A N 1
ATOM 741 C CA . GLU A 1 96 ? -12.256 -7.063 5.322 1.00 96.12 96 GLU A CA 1
ATOM 742 C C . GLU A 1 96 ? -11.658 -5.651 5.399 1.00 96.12 96 GLU A C 1
ATOM 744 O O . GLU A 1 96 ? -11.124 -5.153 4.413 1.00 96.12 96 GLU A O 1
ATOM 749 N N . ASP A 1 97 ? -11.720 -5.017 6.569 1.00 95.88 97 ASP A N 1
ATOM 750 C CA . ASP A 1 97 ? -11.288 -3.632 6.765 1.00 95.88 97 ASP A CA 1
ATOM 751 C C . ASP A 1 97 ? -9.818 -3.560 7.220 1.00 95.88 97 ASP A C 1
ATOM 753 O O . ASP A 1 97 ? -9.243 -2.478 7.296 1.00 95.88 97 ASP A O 1
ATOM 757 N N . VAL A 1 98 ? -9.173 -4.704 7.488 1.00 94.81 98 VAL A N 1
ATOM 758 C CA . VAL A 1 98 ? -7.761 -4.779 7.908 1.00 94.81 98 VAL A CA 1
ATOM 759 C C . VAL A 1 98 ? -6.836 -4.122 6.879 1.00 94.81 98 VAL A C 1
ATOM 761 O O . VAL A 1 98 ? -5.906 -3.417 7.258 1.00 94.81 98 VAL A O 1
ATOM 764 N N . LEU A 1 99 ? -7.113 -4.296 5.582 1.00 91.81 99 LEU A N 1
ATOM 765 C CA . LEU A 1 99 ? -6.324 -3.698 4.495 1.00 91.81 99 LEU A CA 1
ATOM 766 C C . LEU A 1 99 ? -6.553 -2.188 4.327 1.00 91.81 99 LEU A C 1
ATOM 768 O O . LEU A 1 99 ? -5.780 -1.534 3.633 1.00 91.81 99 LEU A O 1
ATOM 772 N N . ALA A 1 100 ? -7.605 -1.632 4.936 1.00 93.25 100 ALA A N 1
ATOM 773 C CA . ALA A 1 100 ? -7.866 -0.196 4.919 1.00 93.25 100 ALA A CA 1
ATOM 774 C C . ALA A 1 100 ? -7.066 0.560 5.996 1.00 93.25 100 ALA A C 1
ATOM 776 O O . ALA A 1 100 ? -7.014 1.790 5.968 1.00 93.25 100 ALA A O 1
ATOM 777 N N . VAL A 1 101 ? -6.435 -0.153 6.939 1.00 93.19 101 VAL A N 1
ATOM 778 C CA . VAL A 1 101 ? -5.527 0.449 7.922 1.00 93.19 101 VAL A CA 1
ATOM 779 C C . VAL A 1 101 ? -4.246 0.907 7.211 1.00 93.19 101 VAL A C 1
ATOM 781 O O . VAL A 1 101 ? -3.616 0.097 6.527 1.00 93.19 101 VAL A O 1
ATOM 784 N N . PRO A 1 102 ? -3.821 2.177 7.365 1.00 90.88 102 PRO A N 1
ATOM 785 C CA . PRO A 1 102 ? -2.568 2.652 6.789 1.00 90.88 102 PRO A CA 1
ATOM 786 C C . PRO A 1 102 ? -1.378 1.808 7.260 1.00 90.88 102 PRO A C 1
ATOM 788 O O . PRO A 1 102 ? -1.198 1.605 8.459 1.00 90.88 102 PRO A O 1
ATOM 791 N N . ALA A 1 103 ? -0.540 1.348 6.326 1.00 90.12 103 ALA A N 1
ATOM 792 C CA . ALA A 1 103 ? 0.584 0.460 6.638 1.00 90.12 103 ALA A CA 1
ATOM 793 C C 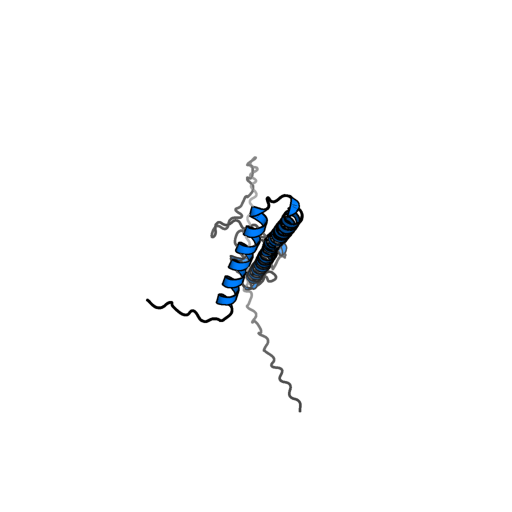. ALA A 1 103 ? 1.586 1.073 7.636 1.00 90.12 103 ALA A C 1
ATOM 795 O O . ALA A 1 103 ? 2.139 0.351 8.462 1.00 90.12 103 ALA A O 1
ATOM 796 N N . ASP A 1 104 ? 1.775 2.396 7.597 1.00 89.38 104 ASP A N 1
ATOM 797 C CA . ASP A 1 104 ? 2.666 3.121 8.515 1.00 89.38 104 ASP A CA 1
ATOM 798 C C . ASP A 1 104 ? 2.121 3.212 9.948 1.00 89.38 104 ASP A C 1
ATOM 800 O O . ASP A 1 104 ? 2.890 3.431 10.883 1.00 89.38 104 ASP A O 1
ATOM 804 N N . ASP A 1 105 ? 0.808 3.037 10.123 1.00 91.31 105 ASP A N 1
ATOM 805 C CA . ASP A 1 105 ? 0.116 3.147 11.412 1.00 91.31 105 ASP A CA 1
ATOM 806 C C . ASP A 1 105 ? -0.318 1.786 11.980 1.00 91.31 105 ASP A C 1
ATOM 808 O O . ASP A 1 105 ? -0.808 1.697 13.109 1.00 91.31 105 ASP A O 1
ATOM 812 N N . ALA A 1 106 ? -0.158 0.716 11.197 1.00 92.88 106 ALA A N 1
ATOM 813 C CA . ALA A 1 106 ? -0.469 -0.638 11.620 1.00 92.88 106 ALA A CA 1
ATOM 814 C C . ALA A 1 106 ? 0.527 -1.110 12.703 1.00 92.88 106 ALA A C 1
ATOM 816 O O . ALA A 1 106 ? 1.733 -0.870 12.579 1.00 92.88 106 ALA A O 1
ATOM 817 N N . PRO A 1 107 ? 0.060 -1.817 13.750 1.00 93.50 107 PRO A N 1
ATOM 818 C CA . PRO A 1 107 ? 0.942 -2.429 14.738 1.00 93.50 107 PRO A CA 1
ATOM 819 C C . PRO A 1 107 ? 1.960 -3.378 14.096 1.00 93.50 107 PRO A C 1
ATOM 821 O O . PRO A 1 107 ? 1.653 -4.077 13.131 1.00 93.50 107 PRO A O 1
ATOM 824 N N . GLU A 1 108 ? 3.156 -3.468 14.678 1.00 89.06 108 GLU A N 1
ATOM 825 C CA . GLU A 1 108 ? 4.249 -4.302 14.151 1.00 89.06 108 GLU A CA 1
ATOM 826 C C . GLU A 1 108 ? 3.843 -5.781 14.010 1.00 89.06 108 GLU A C 1
ATOM 828 O O . GLU A 1 108 ? 4.156 -6.430 13.017 1.00 89.06 108 GLU A O 1
ATOM 833 N N . GLY A 1 109 ? 3.035 -6.296 14.942 1.00 90.44 109 GLY A N 1
ATOM 834 C CA . GLY A 1 109 ? 2.535 -7.674 14.902 1.00 90.44 109 GLY A CA 1
ATOM 835 C C . GLY A 1 109 ? 1.555 -7.985 13.762 1.00 90.44 109 GLY A C 1
ATOM 836 O O . GLY A 1 109 ? 1.181 -9.144 13.586 1.00 90.44 109 GLY A O 1
ATOM 837 N N . TRP A 1 110 ? 1.131 -6.993 12.972 1.00 93.75 110 TRP A N 1
ATOM 838 C CA . TRP A 1 110 ? 0.237 -7.210 11.831 1.00 93.75 110 TRP A CA 1
ATOM 839 C C . TRP A 1 110 ? 0.963 -7.662 10.563 1.00 93.75 110 TRP A C 1
ATOM 841 O O . TRP A 1 110 ? 0.304 -8.098 9.621 1.00 93.75 110 TRP A O 1
ATOM 851 N N . GLY A 1 111 ? 2.295 -7.560 10.507 1.00 90.38 111 GLY A N 1
ATOM 852 C CA . GLY A 1 111 ? 3.075 -7.987 9.340 1.00 90.38 111 GLY A CA 1
ATOM 853 C C . GLY A 1 111 ? 2.916 -7.093 8.098 1.00 90.38 111 GLY A C 1
ATOM 854 O O . GLY A 1 111 ? 3.421 -7.419 7.023 1.00 90.38 111 GLY A O 1
ATOM 855 N N . MET A 1 112 ? 2.187 -5.975 8.210 1.00 88.69 112 MET A N 1
ATOM 856 C CA . MET A 1 112 ? 1.907 -5.060 7.093 1.00 88.69 112 MET A CA 1
ATOM 857 C C . MET A 1 112 ? 3.176 -4.366 6.594 1.00 88.69 112 MET A C 1
ATOM 859 O O . MET A 1 112 ? 3.337 -4.143 5.393 1.00 88.69 112 MET A O 1
ATOM 863 N N . ARG A 1 113 ? 4.098 -4.049 7.508 1.00 86.50 113 ARG A N 1
ATOM 864 C CA . ARG A 1 113 ? 5.376 -3.411 7.187 1.00 86.50 113 ARG A CA 1
ATOM 865 C C . ARG A 1 113 ? 6.269 -4.352 6.380 1.00 86.50 113 ARG A C 1
ATOM 867 O O . ARG A 1 113 ? 6.851 -3.946 5.377 1.00 86.50 113 ARG A O 1
ATOM 874 N N . GLU A 1 114 ? 6.348 -5.615 6.778 1.00 87.25 114 GLU A N 1
ATOM 875 C CA . GLU A 1 114 ? 7.096 -6.661 6.082 1.00 87.25 114 GLU A CA 1
ATOM 876 C C . GLU A 1 114 ? 6.502 -6.910 4.694 1.00 87.25 114 GLU A C 1
ATOM 878 O O . GLU A 1 114 ? 7.242 -6.921 3.710 1.00 87.25 114 GLU A O 1
ATOM 883 N N . ALA A 1 115 ? 5.171 -7.003 4.595 1.00 86.94 115 ALA A N 1
ATOM 884 C CA . ALA A 1 115 ? 4.467 -7.140 3.322 1.00 86.94 115 ALA A CA 1
ATOM 885 C C . ALA A 1 115 ? 4.726 -5.946 2.384 1.00 86.94 115 ALA A C 1
ATOM 887 O O . ALA A 1 115 ? 4.942 -6.130 1.183 1.00 86.94 115 ALA A O 1
ATOM 888 N N . TRP A 1 116 ? 4.767 -4.724 2.923 1.00 87.06 116 TRP A N 1
ATOM 889 C CA . TRP A 1 116 ? 5.143 -3.532 2.165 1.00 87.06 116 TRP A CA 1
ATOM 890 C C . TRP A 1 116 ? 6.593 -3.604 1.670 1.00 87.06 116 TRP A C 1
ATOM 892 O O . TRP A 1 116 ? 6.849 -3.387 0.484 1.00 87.06 116 TRP A O 1
ATOM 902 N N . PHE A 1 117 ? 7.545 -3.979 2.532 1.00 86.31 117 PHE A N 1
ATOM 903 C CA . PHE A 1 117 ? 8.936 -4.167 2.117 1.00 86.31 117 PHE A CA 1
ATOM 904 C C . PHE A 1 117 ? 9.074 -5.237 1.028 1.00 86.31 117 PHE A C 1
ATOM 906 O O . PHE A 1 117 ? 9.846 -5.054 0.085 1.00 86.31 117 PHE A O 1
ATOM 913 N N . ASP A 1 118 ? 8.328 -6.336 1.121 1.00 90.56 118 ASP A N 1
ATOM 914 C CA . ASP A 1 118 ? 8.313 -7.392 0.109 1.00 90.56 118 ASP A CA 1
ATOM 915 C C . ASP A 1 118 ? 7.762 -6.890 -1.231 1.00 90.56 118 ASP A C 1
ATOM 917 O O . ASP A 1 118 ? 8.355 -7.162 -2.281 1.00 90.56 118 ASP A O 1
ATOM 921 N N . ALA A 1 119 ? 6.689 -6.093 -1.204 1.00 88.94 119 ALA A N 1
ATOM 922 C CA . ALA A 1 119 ? 6.130 -5.455 -2.391 1.00 88.94 119 ALA A CA 1
ATOM 923 C C . ALA A 1 119 ? 7.131 -4.488 -3.046 1.00 88.94 119 ALA A C 1
ATOM 925 O O . ALA A 1 119 ? 7.331 -4.543 -4.261 1.00 88.94 119 ALA A O 1
ATOM 926 N N . VAL A 1 120 ? 7.831 -3.666 -2.254 1.00 91.88 120 VAL A N 1
ATOM 927 C CA . VAL A 1 120 ? 8.890 -2.769 -2.747 1.00 91.88 120 VAL A CA 1
ATOM 928 C C . VAL A 1 120 ? 10.042 -3.567 -3.362 1.00 91.88 120 VAL A C 1
ATOM 930 O O . VAL A 1 120 ? 10.513 -3.233 -4.452 1.00 91.88 120 VAL A O 1
ATOM 933 N N . ARG A 1 121 ? 10.491 -4.653 -2.715 1.00 96.06 121 ARG A N 1
ATOM 934 C CA . ARG A 1 121 ? 11.538 -5.530 -3.271 1.00 96.06 121 ARG A CA 1
ATOM 935 C C . ARG A 1 121 ? 11.102 -6.139 -4.602 1.00 96.06 121 ARG A C 1
ATOM 937 O O . ARG A 1 121 ? 11.895 -6.174 -5.543 1.00 96.06 121 ARG A O 1
ATOM 944 N N . GLU A 1 122 ? 9.858 -6.596 -4.709 1.00 96.38 122 GLU A N 1
ATOM 945 C CA . GLU A 1 122 ? 9.314 -7.134 -5.956 1.00 96.38 122 GLU A CA 1
ATOM 946 C C . GLU A 1 122 ? 9.209 -6.067 -7.050 1.00 96.38 122 GLU A C 1
ATOM 948 O O . GLU A 1 122 ? 9.612 -6.314 -8.188 1.00 96.38 122 GLU A O 1
ATOM 953 N N . GLN A 1 123 ? 8.759 -4.860 -6.711 1.00 95.25 123 GLN A N 1
ATOM 954 C CA . GLN A 1 123 ? 8.738 -3.735 -7.641 1.00 95.25 123 GLN A CA 1
ATOM 955 C C . GLN A 1 123 ? 10.141 -3.438 -8.184 1.00 95.25 123 GLN A C 1
ATOM 957 O O . GLN A 1 123 ? 10.323 -3.364 -9.399 1.00 95.25 123 GLN A O 1
ATOM 962 N N . ARG A 1 124 ? 11.159 -3.367 -7.318 1.00 96.31 124 ARG A N 1
ATOM 963 C CA . ARG A 1 124 ? 12.553 -3.161 -7.746 1.00 96.31 124 ARG A CA 1
ATOM 964 C C . ARG A 1 124 ? 13.060 -4.277 -8.654 1.00 96.31 124 ARG A C 1
ATOM 966 O O . ARG A 1 124 ? 13.768 -3.998 -9.620 1.00 96.31 124 ARG A O 1
ATOM 973 N N . ARG A 1 125 ? 12.675 -5.535 -8.404 1.00 96.06 125 ARG A N 1
ATOM 974 C CA . ARG A 1 125 ? 12.994 -6.650 -9.313 1.00 96.06 125 ARG A CA 1
ATOM 975 C C . ARG A 1 125 ? 12.359 -6.456 -10.689 1.00 96.06 125 ARG A C 1
ATOM 977 O O . ARG A 1 125 ? 13.018 -6.718 -11.694 1.00 96.06 125 ARG A O 1
ATOM 984 N N . ARG A 1 126 ? 11.112 -5.984 -10.755 1.00 94.31 126 ARG A N 1
ATOM 985 C CA . ARG A 1 126 ? 10.422 -5.698 -12.026 1.00 94.31 126 ARG A CA 1
ATOM 986 C C . ARG A 1 126 ? 11.079 -4.546 -12.780 1.00 94.31 126 ARG A C 1
ATOM 988 O O . ARG A 1 126 ? 11.364 -4.694 -13.965 1.00 94.31 126 ARG A O 1
ATOM 995 N N . GLU A 1 127 ? 11.389 -3.453 -12.089 1.00 93.00 127 GLU A N 1
ATOM 996 C CA . GLU A 1 127 ? 12.103 -2.298 -12.654 1.00 93.00 127 GLU A CA 1
ATOM 997 C C . GLU A 1 127 ? 13.495 -2.692 -13.176 1.00 93.00 127 GLU A C 1
ATOM 999 O O . GLU A 1 127 ? 13.881 -2.325 -14.289 1.00 93.00 127 GLU A O 1
ATOM 1004 N N . GLY A 1 128 ? 14.231 -3.515 -12.422 1.00 93.50 128 GLY A N 1
ATOM 1005 C CA . GLY A 1 128 ? 15.523 -4.053 -12.848 1.00 93.50 128 GLY A CA 1
ATOM 1006 C C . GLY A 1 128 ? 15.421 -4.913 -14.112 1.00 93.50 128 GLY A C 1
ATOM 1007 O O . GLY A 1 128 ? 16.209 -4.737 -15.041 1.00 93.50 128 GLY A O 1
ATOM 1008 N N . ARG A 1 129 ? 14.414 -5.795 -14.202 1.00 89.31 129 ARG A N 1
ATOM 1009 C CA . ARG A 1 129 ? 14.163 -6.603 -15.412 1.00 89.31 129 ARG A CA 1
ATOM 1010 C C . ARG A 1 129 ? 13.787 -5.741 -16.616 1.00 89.31 129 ARG A C 1
ATOM 1012 O O . ARG A 1 129 ? 14.299 -5.991 -17.702 1.00 89.31 129 ARG A O 1
ATOM 1019 N N . ALA A 1 130 ? 12.946 -4.723 -16.431 1.00 84.69 130 ALA A N 1
ATOM 1020 C CA . ALA A 1 130 ? 12.569 -3.794 -17.497 1.00 84.69 130 ALA A CA 1
ATOM 1021 C C . ALA A 1 130 ? 13.782 -3.009 -18.025 1.00 84.69 130 ALA A C 1
ATOM 1023 O O . ALA A 1 130 ? 13.934 -2.835 -19.232 1.00 84.69 130 ALA A O 1
ATOM 1024 N N . THR A 1 131 ? 14.687 -2.607 -17.129 1.00 84.94 131 THR A N 1
ATOM 1025 C CA . THR A 1 131 ? 15.925 -1.901 -17.490 1.00 84.94 131 THR A CA 1
ATOM 1026 C C . THR A 1 131 ? 16.866 -2.794 -18.304 1.00 84.94 131 THR A C 1
ATOM 1028 O O . THR A 1 131 ? 17.419 -2.356 -19.310 1.00 84.94 131 THR A O 1
ATOM 1031 N N . MET A 1 132 ? 17.021 -4.063 -17.911 1.00 79.56 132 MET A N 1
ATOM 1032 C CA . MET A 1 132 ? 17.847 -5.031 -18.645 1.00 79.56 132 MET A CA 1
ATOM 1033 C C . MET A 1 132 ? 17.242 -5.380 -20.011 1.00 79.56 132 MET A C 1
ATOM 1035 O O . MET A 1 132 ? 17.957 -5.361 -21.007 1.00 79.56 132 MET A O 1
ATOM 1039 N N . ALA A 1 133 ? 15.925 -5.593 -20.082 1.00 78.31 133 ALA A N 1
ATOM 1040 C CA . ALA A 1 133 ? 15.221 -5.836 -21.341 1.00 78.31 133 ALA A CA 1
ATOM 1041 C C . ALA A 1 133 ? 15.292 -4.630 -22.299 1.00 78.31 133 ALA A C 1
ATOM 1043 O O . ALA A 1 133 ? 15.393 -4.801 -23.512 1.00 78.31 133 ALA A O 1
ATOM 1044 N N . GLY A 1 134 ? 15.288 -3.403 -21.766 1.00 70.38 134 GLY A N 1
ATOM 1045 C CA . GLY A 1 134 ? 15.464 -2.181 -22.555 1.00 70.38 134 GLY A CA 1
ATOM 1046 C C . GLY A 1 134 ? 16.894 -1.968 -23.060 1.00 70.38 134 GLY A C 1
ATOM 1047 O O . GLY A 1 134 ? 17.089 -1.338 -24.096 1.00 70.38 134 GLY A O 1
ATOM 1048 N N . ARG A 1 135 ? 17.904 -2.516 -22.372 1.00 65.94 135 ARG A N 1
ATOM 1049 C CA . ARG A 1 135 ? 19.317 -2.386 -22.765 1.00 65.94 135 ARG A CA 1
ATOM 1050 C C . ARG A 1 135 ? 19.707 -3.305 -23.928 1.00 65.94 135 ARG A C 1
ATOM 1052 O O . ARG A 1 135 ? 20.714 -3.054 -24.585 1.00 65.94 135 ARG A O 1
ATOM 1059 N N . GLU A 1 136 ? 18.911 -4.330 -24.225 1.00 57.94 136 GLU A N 1
ATOM 1060 C CA . GLU A 1 136 ? 19.200 -5.304 -25.287 1.00 57.94 136 GLU A CA 1
ATOM 1061 C C . GLU A 1 136 ? 18.830 -4.851 -26.721 1.00 57.94 136 GLU A C 1
ATOM 1063 O O . GLU A 1 136 ? 18.976 -5.629 -27.663 1.00 57.94 136 GLU A O 1
ATOM 1068 N N . ARG A 1 137 ? 18.444 -3.588 -26.974 1.00 57.91 137 ARG A N 1
ATOM 1069 C CA . ARG A 1 137 ? 18.228 -3.071 -28.350 1.00 57.91 137 ARG A CA 1
ATOM 1070 C C . ARG A 1 137 ? 18.649 -1.597 -28.492 1.00 57.91 137 ARG A C 1
ATOM 1072 O O . ARG A 1 137 ? 18.252 -0.826 -27.627 1.00 57.91 137 ARG A O 1
ATOM 1079 N N . PRO A 1 138 ? 19.359 -1.132 -29.559 1.00 54.66 138 PRO A N 1
ATOM 1080 C CA . PRO A 1 138 ? 19.764 -1.774 -30.818 1.00 54.66 138 PRO A CA 1
ATOM 1081 C C . PRO A 1 138 ? 21.266 -1.584 -31.172 1.00 54.66 138 PRO A C 1
ATOM 1083 O O . PRO A 1 138 ? 21.620 -1.555 -32.353 1.00 54.66 138 PRO A O 1
ATOM 1086 N N . GLU A 1 139 ? 22.179 -1.432 -30.202 1.00 54.31 139 GLU A N 1
ATOM 1087 C CA . GLU A 1 139 ? 23.599 -1.163 -30.524 1.00 54.31 139 GLU A CA 1
ATOM 1088 C C . GLU A 1 139 ? 24.249 -2.270 -31.374 1.00 54.31 139 GLU A C 1
ATOM 1090 O O . GLU A 1 139 ? 25.119 -1.993 -32.205 1.00 54.31 139 GLU A O 1
ATOM 1095 N N . PHE A 1 140 ? 23.792 -3.517 -31.231 1.00 55.78 140 PHE A N 1
ATOM 1096 C CA . PHE A 1 140 ? 24.288 -4.625 -32.046 1.00 55.78 140 PHE A CA 1
ATOM 1097 C C . PHE A 1 140 ? 23.838 -4.520 -33.518 1.00 55.78 140 PHE A C 1
ATOM 1099 O O . PHE A 1 140 ? 24.613 -4.833 -34.423 1.00 55.78 140 PHE A O 1
ATOM 1106 N N . SER A 1 141 ? 22.641 -3.974 -33.775 1.00 59.91 141 SER A N 1
ATOM 1107 C CA . SER A 1 141 ? 22.098 -3.774 -35.128 1.00 59.91 141 SER A CA 1
ATOM 1108 C C . SER A 1 141 ? 22.812 -2.646 -35.879 1.00 59.91 141 SER A C 1
ATOM 1110 O O . SER A 1 141 ? 23.084 -2.778 -37.071 1.00 59.91 141 SER A O 1
ATOM 1112 N N . ALA A 1 142 ? 23.177 -1.558 -35.194 1.00 57.97 142 ALA A N 1
ATOM 1113 C CA . ALA A 1 142 ? 23.875 -0.433 -35.823 1.00 57.97 142 ALA A CA 1
ATOM 1114 C C . ALA A 1 142 ? 25.316 -0.794 -36.234 1.00 57.97 142 ALA A C 1
ATOM 1116 O O . ALA A 1 142 ? 25.793 -0.384 -37.295 1.00 57.97 142 ALA A O 1
ATOM 1117 N N . ARG A 1 143 ? 26.012 -1.618 -35.435 1.00 59.25 143 ARG A N 1
ATOM 1118 C CA . ARG A 1 143 ? 27.384 -2.056 -35.754 1.00 59.25 143 ARG A CA 1
ATOM 1119 C C . ARG A 1 143 ? 27.443 -3.094 -36.879 1.00 59.25 143 ARG A C 1
ATOM 1121 O O . ARG A 1 143 ? 28.450 -3.142 -37.584 1.00 59.25 143 ARG A O 1
ATOM 1128 N N . HIS A 1 144 ? 26.396 -3.899 -37.069 1.00 59.78 144 HIS A N 1
ATOM 1129 C CA . HIS A 1 144 ? 26.329 -4.865 -38.175 1.00 59.78 144 HIS A CA 1
ATOM 1130 C C . HIS A 1 144 ? 25.919 -4.202 -39.497 1.00 59.78 144 HIS A C 1
ATOM 1132 O O . HIS A 1 144 ? 26.589 -4.426 -40.504 1.00 59.78 144 HIS A O 1
ATOM 1138 N N . ALA A 1 145 ? 24.953 -3.277 -39.480 1.00 61.09 145 ALA A N 1
ATOM 1139 C CA . ALA A 1 145 ? 24.578 -2.506 -40.671 1.00 61.09 145 ALA A CA 1
ATOM 1140 C C . ALA A 1 145 ? 25.754 -1.683 -41.245 1.00 61.09 145 ALA A C 1
ATOM 1142 O O . ALA A 1 145 ? 25.947 -1.614 -42.458 1.00 61.09 145 ALA A O 1
ATOM 1143 N N . GLY A 1 146 ? 26.609 -1.116 -40.382 1.00 63.72 146 GLY A N 1
ATOM 1144 C CA . GLY A 1 146 ? 27.800 -0.379 -40.822 1.00 63.72 146 GLY A CA 1
ATOM 1145 C C . GLY A 1 146 ? 28.909 -1.251 -41.435 1.00 63.72 146 GLY A C 1
ATOM 1146 O O . GLY A 1 146 ? 29.708 -0.752 -42.230 1.00 63.72 146 GLY A O 1
ATOM 1147 N N . ARG A 1 147 ? 28.983 -2.545 -41.090 1.00 73.00 147 ARG A N 1
ATOM 1148 C CA . ARG A 1 147 ? 29.967 -3.477 -41.669 1.00 73.00 147 ARG A CA 1
ATOM 1149 C C . ARG A 1 147 ? 29.560 -3.931 -43.064 1.00 73.00 147 ARG A C 1
ATOM 1151 O O . ARG A 1 147 ? 30.413 -3.939 -43.947 1.00 73.00 147 ARG A O 1
ATOM 1158 N N . GLU A 1 148 ? 28.284 -4.234 -43.278 1.00 76.31 148 GLU A N 1
ATOM 1159 C CA . GLU A 1 148 ? 27.807 -4.650 -44.601 1.00 76.31 148 GLU A CA 1
ATOM 1160 C C . GLU A 1 148 ? 27.924 -3.525 -45.629 1.00 76.31 148 GLU A C 1
ATOM 1162 O O . GLU A 1 148 ? 28.445 -3.750 -46.719 1.00 76.31 148 GLU A O 1
ATOM 1167 N N . LEU A 1 149 ? 27.586 -2.285 -45.255 1.00 81.75 149 LEU A N 1
ATOM 1168 C CA . LEU A 1 149 ? 27.761 -1.132 -46.143 1.00 81.75 149 LEU A CA 1
ATOM 1169 C C . LEU A 1 149 ? 29.231 -0.939 -46.557 1.00 81.75 149 LEU A C 1
ATOM 1171 O O . LEU A 1 149 ? 29.521 -0.669 -47.720 1.00 81.75 149 LEU A O 1
ATOM 1175 N N . ARG A 1 150 ? 30.180 -1.113 -45.624 1.00 81.44 150 ARG A N 1
ATOM 1176 C CA . ARG A 1 150 ? 31.618 -1.020 -45.932 1.00 81.44 150 ARG A CA 1
ATOM 1177 C C . ARG A 1 150 ? 32.073 -2.119 -46.889 1.00 81.44 150 ARG A C 1
ATOM 1179 O O . ARG A 1 150 ? 32.842 -1.828 -47.799 1.00 81.44 150 ARG A O 1
ATOM 1186 N N . LEU A 1 151 ? 31.607 -3.355 -46.704 1.00 86.25 151 LEU A N 1
ATOM 1187 C CA . LEU A 1 151 ? 31.951 -4.466 -47.595 1.00 86.25 151 LEU A CA 1
ATOM 1188 C C . LEU A 1 151 ? 31.367 -4.268 -48.999 1.00 86.25 151 LEU A C 1
ATOM 1190 O O . LEU A 1 151 ? 32.080 -4.483 -49.977 1.00 86.25 151 LEU A O 1
ATOM 1194 N N . LEU A 1 152 ? 30.127 -3.783 -49.104 1.00 88.62 152 LEU A N 1
ATOM 1195 C CA . LEU A 1 152 ? 29.503 -3.459 -50.389 1.00 88.62 152 LEU A CA 1
ATOM 1196 C C . LEU A 1 152 ? 30.244 -2.332 -51.120 1.00 88.62 152 LEU A C 1
ATOM 1198 O O . LEU A 1 152 ? 30.494 -2.453 -52.315 1.00 88.62 152 LEU A O 1
ATOM 1202 N N . LEU A 1 153 ? 30.661 -1.275 -50.414 1.00 87.62 153 LEU A N 1
ATOM 1203 C CA . LEU A 1 153 ? 31.460 -0.195 -51.007 1.00 87.62 153 LEU A CA 1
ATOM 1204 C C . LEU A 1 153 ? 32.830 -0.684 -51.495 1.00 87.62 153 LEU A C 1
ATOM 1206 O O . LEU A 1 153 ? 33.263 -0.301 -52.580 1.00 87.62 153 LEU A O 1
ATOM 1210 N N . ILE A 1 154 ? 33.500 -1.550 -50.728 1.00 88.19 154 ILE A N 1
ATOM 1211 C CA . ILE A 1 154 ? 34.773 -2.157 -51.143 1.00 88.19 154 ILE A CA 1
ATOM 1212 C C . ILE A 1 154 ? 34.565 -3.015 -52.397 1.00 88.19 154 ILE A C 1
ATOM 1214 O O . ILE A 1 154 ? 35.290 -2.845 -53.375 1.00 88.19 154 ILE A O 1
ATOM 1218 N N . ALA A 1 155 ? 33.561 -3.894 -52.407 1.00 89.56 155 ALA A N 1
ATOM 1219 C CA . ALA A 1 155 ? 33.255 -4.736 -53.563 1.00 89.56 155 ALA A CA 1
ATOM 1220 C C . ALA A 1 155 ? 32.902 -3.903 -54.809 1.00 89.56 155 ALA A C 1
ATOM 1222 O O . ALA A 1 155 ? 33.402 -4.185 -55.897 1.00 89.56 155 ALA A O 1
ATOM 1223 N N . ALA A 1 156 ? 32.111 -2.837 -54.648 1.00 90.00 156 ALA A N 1
ATOM 1224 C CA . ALA A 1 156 ? 31.778 -1.911 -55.727 1.00 90.00 156 ALA A CA 1
ATOM 1225 C C . ALA A 1 156 ? 33.020 -1.198 -56.285 1.00 90.00 156 ALA A C 1
ATOM 1227 O O . ALA A 1 156 ? 33.146 -1.067 -57.499 1.00 90.00 156 ALA A O 1
ATOM 1228 N N . ALA A 1 157 ? 33.966 -0.793 -55.431 1.00 87.50 157 ALA A N 1
ATOM 1229 C CA . ALA A 1 157 ? 35.226 -0.199 -55.876 1.00 87.50 157 ALA A CA 1
ATOM 1230 C C . ALA A 1 157 ? 36.080 -1.188 -56.690 1.00 87.50 157 ALA A C 1
ATOM 1232 O O . ALA A 1 157 ? 36.643 -0.804 -57.713 1.00 87.50 157 ALA A O 1
ATOM 1233 N N . PHE A 1 158 ? 36.137 -2.463 -56.287 1.00 83.62 158 PHE A N 1
ATOM 1234 C CA . PHE A 1 158 ? 36.822 -3.504 -57.062 1.00 83.62 158 PHE A CA 1
ATOM 1235 C C . PHE A 1 158 ? 36.147 -3.764 -58.411 1.00 83.62 158 PHE A C 1
ATOM 1237 O O . PHE A 1 158 ? 36.840 -3.866 -59.420 1.00 83.62 158 PHE A O 1
ATOM 1244 N N . LEU A 1 159 ? 34.813 -3.827 -58.451 1.00 82.38 159 LEU A N 1
ATOM 1245 C CA . LEU A 1 159 ? 34.065 -3.982 -59.701 1.00 82.38 159 LEU A CA 1
ATOM 1246 C C . LEU A 1 159 ? 34.259 -2.780 -60.630 1.00 82.38 159 LEU A C 1
ATOM 1248 O O . LEU A 1 159 ? 34.491 -2.971 -61.818 1.00 82.38 159 LEU A O 1
ATOM 1252 N N . ALA A 1 160 ? 34.231 -1.555 -60.097 1.00 81.94 160 ALA A N 1
ATOM 1253 C CA . ALA A 1 160 ? 34.495 -0.346 -60.870 1.00 81.94 160 ALA A CA 1
ATOM 1254 C C . ALA A 1 160 ? 35.928 -0.323 -61.419 1.00 81.94 160 ALA A C 1
ATOM 1256 O O . ALA A 1 160 ? 36.119 0.002 -62.584 1.00 81.94 160 ALA A O 1
ATOM 1257 N N . ALA A 1 161 ? 36.926 -0.718 -60.621 1.00 77.06 161 ALA A N 1
ATOM 1258 C CA . ALA A 1 161 ? 38.315 -0.813 -61.066 1.00 77.06 161 ALA A CA 1
ATOM 1259 C C . ALA A 1 161 ? 38.528 -1.911 -62.122 1.00 77.06 161 ALA A C 1
ATOM 1261 O O . ALA A 1 161 ? 39.306 -1.713 -63.048 1.00 77.06 161 ALA A O 1
ATOM 1262 N N . ALA A 1 162 ? 37.831 -3.046 -62.010 1.00 75.19 162 ALA A N 1
ATOM 1263 C CA . ALA A 1 162 ? 37.887 -4.126 -62.995 1.00 75.19 162 ALA A CA 1
ATOM 1264 C C . ALA A 1 162 ? 37.158 -3.770 -64.302 1.00 75.19 162 ALA A C 1
ATOM 1266 O O . ALA A 1 162 ? 37.603 -4.158 -65.377 1.00 75.19 162 ALA A O 1
ATOM 1267 N N . ALA A 1 163 ? 36.054 -3.021 -64.211 1.00 73.50 163 ALA A N 1
ATOM 1268 C CA . ALA A 1 163 ? 35.329 -2.494 -65.364 1.00 73.50 163 ALA A CA 1
ATOM 1269 C C . ALA A 1 163 ? 36.042 -1.299 -66.015 1.00 73.50 163 ALA A C 1
ATOM 1271 O O . ALA A 1 163 ? 35.776 -0.992 -67.178 1.00 73.50 163 ALA A O 1
ATOM 1272 N N . PHE A 1 164 ? 36.951 -0.633 -65.291 1.00 71.75 164 PHE A N 1
ATOM 1273 C CA . PHE A 1 164 ? 37.855 0.373 -65.838 1.00 71.75 164 PHE A CA 1
ATOM 1274 C C . PHE A 1 164 ? 38.927 -0.325 -66.673 1.00 71.75 164 PHE A C 1
ATOM 1276 O O . PHE A 1 164 ? 40.072 -0.526 -66.270 1.00 71.75 164 PHE A O 1
ATOM 1283 N N . ASP A 1 165 ? 38.493 -0.758 -67.847 1.00 60.66 165 ASP A N 1
ATOM 1284 C CA . ASP A 1 165 ? 39.292 -1.494 -68.794 1.00 60.66 165 ASP A CA 1
ATOM 1285 C C . ASP A 1 165 ? 40.523 -0.653 -69.162 1.00 60.66 165 ASP A C 1
ATOM 1287 O O . ASP A 1 165 ? 40.419 0.467 -69.681 1.00 60.66 165 ASP A O 1
ATOM 1291 N N . LEU A 1 166 ? 41.715 -1.186 -68.866 1.00 59.62 166 LEU A N 1
ATOM 1292 C CA . LEU A 1 166 ? 43.015 -0.545 -69.120 1.00 59.62 166 LEU A CA 1
ATOM 1293 C C . LEU A 1 166 ? 43.228 -0.208 -70.608 1.00 59.62 166 LEU A C 1
ATOM 1295 O O . LEU A 1 166 ? 44.235 0.409 -70.975 1.00 59.62 166 LEU A O 1
ATOM 1299 N N . SER A 1 167 ? 42.325 -0.656 -71.477 1.00 60.34 167 SER A N 1
ATOM 1300 C CA . SER A 1 167 ? 42.217 -0.327 -72.895 1.00 60.34 167 SER A CA 1
ATOM 1301 C C . SER A 1 167 ? 41.816 1.132 -73.162 1.00 60.34 167 SER A C 1
ATOM 1303 O O . SER A 1 167 ? 42.195 1.666 -74.201 1.00 60.34 167 SER A O 1
ATOM 1305 N N . THR A 1 168 ? 41.127 1.800 -72.229 1.00 66.88 168 THR A N 1
ATOM 1306 C CA . THR A 1 168 ? 40.650 3.191 -72.394 1.00 66.88 168 THR A CA 1
ATOM 1307 C C . THR A 1 168 ? 41.653 4.255 -71.942 1.00 66.88 168 THR A C 1
ATOM 1309 O O . THR A 1 168 ? 41.492 5.437 -72.251 1.00 66.88 168 THR A O 1
ATOM 1312 N N . LEU A 1 169 ? 42.716 3.857 -71.237 1.00 67.56 169 LEU A N 1
ATOM 1313 C CA . LEU A 1 169 ? 43.741 4.785 -70.775 1.00 67.56 169 LEU A CA 1
ATOM 1314 C C . LEU A 1 169 ? 44.735 5.111 -71.897 1.00 67.56 169 LEU A C 1
ATOM 1316 O O . LEU A 1 169 ? 45.256 4.197 -72.546 1.00 67.56 169 LEU A O 1
ATOM 1320 N N . PRO A 1 170 ? 45.068 6.397 -72.099 1.00 71.69 170 PRO A N 1
ATOM 1321 C CA . PRO A 1 170 ? 46.072 6.776 -73.075 1.00 71.69 170 PRO A CA 1
ATOM 1322 C C . PRO A 1 170 ? 47.438 6.154 -72.715 1.00 71.69 170 PRO A C 1
ATOM 1324 O O . PRO A 1 170 ? 47.743 5.970 -71.532 1.00 71.69 170 PRO A O 1
ATOM 1327 N N . PRO A 1 171 ? 48.297 5.839 -73.705 1.00 72.81 171 PRO A N 1
ATOM 1328 C CA . PRO A 1 171 ? 49.522 5.054 -73.502 1.00 72.81 171 PRO A CA 1
ATOM 1329 C C . PRO A 1 171 ? 50.471 5.595 -72.423 1.00 72.81 171 PRO A C 1
ATOM 1331 O O . PRO A 1 171 ? 51.156 4.819 -71.761 1.00 72.81 171 PRO A O 1
ATOM 1334 N N . TRP A 1 172 ? 50.487 6.913 -72.203 1.00 75.75 172 TRP A N 1
ATOM 1335 C CA . TRP A 1 172 ? 51.306 7.556 -71.172 1.00 75.75 172 TRP A CA 1
ATOM 1336 C C . TRP A 1 172 ? 50.818 7.261 -69.741 1.00 75.75 172 TRP A C 1
ATOM 1338 O O . TRP A 1 172 ? 51.627 7.192 -68.817 1.00 75.75 172 TRP A O 1
ATOM 1348 N N . ALA A 1 173 ? 49.520 7.013 -69.545 1.00 66.75 173 ALA A N 1
ATOM 1349 C CA . ALA A 1 173 ? 48.933 6.724 -68.236 1.00 66.75 173 ALA A CA 1
ATOM 1350 C C . ALA A 1 173 ? 49.183 5.275 -67.776 1.00 66.75 173 ALA A C 1
ATOM 1352 O O . ALA A 1 173 ? 49.193 4.997 -66.576 1.00 66.75 173 ALA A O 1
ATOM 1353 N N . ARG A 1 174 ? 49.469 4.354 -68.710 1.00 65.88 174 ARG A N 1
ATOM 1354 C CA . ARG A 1 174 ? 49.808 2.952 -68.401 1.00 65.88 174 ARG A CA 1
ATOM 1355 C C . ARG A 1 174 ? 51.116 2.814 -67.612 1.00 65.88 174 ARG A C 1
ATOM 1357 O O . ARG A 1 174 ? 51.229 1.932 -66.767 1.00 65.88 174 ARG A O 1
ATOM 1364 N N . TRP A 1 175 ? 52.073 3.716 -67.828 1.00 63.97 175 TRP A N 1
ATOM 1365 C CA . TRP A 1 175 ? 53.357 3.719 -67.117 1.00 63.97 175 TRP A CA 1
ATOM 1366 C C . TRP A 1 175 ? 53.283 4.393 -65.738 1.00 63.97 175 TRP A C 1
ATOM 1368 O O . TRP A 1 175 ? 54.006 4.004 -64.821 1.00 63.97 175 TRP A O 1
ATOM 1378 N N . ALA A 1 176 ? 52.361 5.342 -65.545 1.00 59.56 176 ALA A N 1
ATOM 1379 C CA . ALA A 1 176 ? 52.177 6.036 -64.268 1.00 59.56 176 ALA A CA 1
ATOM 1380 C C . ALA A 1 176 ? 51.593 5.127 -63.166 1.00 59.56 176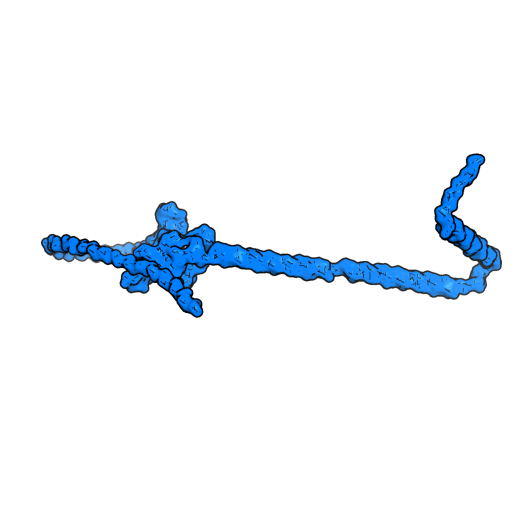 ALA A C 1
ATOM 1382 O O . ALA A 1 176 ? 51.985 5.235 -62.003 1.00 59.56 176 ALA A O 1
ATOM 1383 N N . GLY A 1 177 ? 50.713 4.182 -63.521 1.00 56.66 177 GLY A N 1
ATOM 1384 C CA . GLY A 1 177 ? 50.140 3.220 -62.567 1.00 56.66 177 GLY A CA 1
ATOM 1385 C C . GLY A 1 177 ? 51.178 2.281 -61.934 1.00 56.66 177 GLY A C 1
ATOM 1386 O O . GLY A 1 177 ? 51.103 1.985 -60.741 1.00 56.66 177 GLY A O 1
ATOM 1387 N N . LEU A 1 178 ? 52.202 1.878 -62.697 1.00 57.84 178 LEU A N 1
ATOM 1388 C CA . LEU A 1 178 ? 53.308 1.052 -62.194 1.00 57.84 178 LEU A CA 1
ATOM 1389 C C . LEU A 1 178 ? 54.220 1.822 -61.225 1.00 57.84 178 LEU A C 1
ATOM 1391 O O . LEU A 1 178 ? 54.692 1.247 -60.243 1.00 57.84 178 LEU A O 1
ATOM 1395 N N . ALA A 1 179 ? 54.413 3.127 -61.438 1.00 56.41 179 ALA A N 1
ATOM 1396 C CA . ALA A 1 179 ? 55.213 3.964 -60.544 1.00 56.41 179 ALA A CA 1
ATOM 1397 C C . ALA A 1 179 ? 54.565 4.113 -59.154 1.00 56.41 179 ALA A C 1
ATOM 1399 O O . ALA A 1 179 ? 55.250 4.018 -58.136 1.00 56.41 179 ALA A O 1
ATOM 1400 N N . VAL A 1 180 ? 53.238 4.264 -59.080 1.00 54.25 180 VAL A N 1
ATOM 1401 C CA . VAL A 1 180 ? 52.527 4.404 -57.794 1.00 54.25 180 VAL A CA 1
ATOM 1402 C C . VAL A 1 180 ? 52.477 3.077 -57.022 1.00 54.25 180 VAL A C 1
ATOM 1404 O O . VAL A 1 180 ? 52.682 3.070 -55.806 1.00 54.25 180 VAL A O 1
ATOM 1407 N N . ALA A 1 181 ? 52.293 1.942 -57.706 1.00 53.97 181 ALA A N 1
ATOM 1408 C CA . ALA A 1 181 ? 52.338 0.622 -57.069 1.00 53.97 181 ALA A CA 1
ATOM 1409 C C . ALA A 1 181 ? 53.742 0.277 -56.526 1.00 53.97 181 ALA A C 1
ATOM 1411 O O . ALA A 1 181 ? 53.865 -0.282 -55.432 1.00 53.97 181 ALA A O 1
ATOM 1412 N N . GLY A 1 182 ? 54.806 0.675 -57.235 1.00 53.41 182 GLY A N 1
ATOM 1413 C CA . GLY A 1 182 ? 56.189 0.527 -56.770 1.00 53.41 182 GLY A CA 1
ATOM 1414 C C . GLY A 1 182 ? 56.506 1.362 -55.522 1.00 53.41 182 GLY A C 1
ATOM 1415 O O . GLY A 1 182 ? 57.128 0.859 -54.584 1.00 53.41 182 GLY A O 1
ATOM 1416 N N . VAL A 1 183 ? 56.007 2.602 -55.453 1.00 54.53 183 VAL A N 1
ATOM 1417 C CA . VAL A 1 183 ? 56.221 3.504 -54.302 1.00 54.53 183 VAL A CA 1
ATOM 1418 C C . VAL A 1 183 ? 55.486 3.017 -53.042 1.00 54.53 183 VAL A C 1
ATOM 1420 O O . VAL A 1 183 ? 56.024 3.110 -51.935 1.00 54.53 183 VAL A O 1
ATOM 1423 N N . TYR A 1 184 ? 54.294 2.423 -53.180 1.00 48.97 184 TYR A N 1
ATOM 1424 C CA . TYR A 1 184 ? 53.564 1.845 -52.040 1.00 48.97 184 TYR A CA 1
ATOM 1425 C C . TYR A 1 184 ? 54.125 0.496 -51.556 1.00 48.97 184 TYR A C 1
ATOM 1427 O O . TYR A 1 184 ? 53.973 0.167 -50.376 1.00 48.97 184 TYR A O 1
ATOM 1435 N N . SER A 1 185 ? 54.814 -0.256 -52.420 1.00 48.41 185 SER A N 1
ATOM 1436 C CA . SER A 1 185 ? 55.531 -1.485 -52.044 1.00 48.41 185 SER A CA 1
ATOM 1437 C C . SER A 1 185 ? 56.723 -1.186 -51.124 1.00 48.41 185 SER A C 1
ATOM 1439 O O . SER A 1 185 ? 56.867 -1.805 -50.068 1.00 48.41 185 SER A O 1
ATOM 1441 N N . TRP A 1 186 ? 57.514 -0.154 -51.438 1.00 46.44 186 TRP A N 1
ATOM 1442 C CA . TRP A 1 186 ? 58.678 0.210 -50.623 1.00 46.44 186 TRP A CA 1
ATOM 1443 C C . TRP A 1 186 ? 58.299 0.727 -49.232 1.00 46.44 186 TRP A C 1
ATOM 1445 O O . TRP A 1 186 ? 58.926 0.349 -48.244 1.00 46.44 186 TRP A O 1
ATOM 1455 N N . ARG A 1 187 ? 57.222 1.511 -49.096 1.00 47.22 187 ARG A N 1
ATOM 1456 C CA . ARG A 1 187 ? 56.827 2.064 -47.787 1.00 47.22 187 ARG A CA 1
ATOM 1457 C C . ARG A 1 187 ? 56.317 1.006 -46.796 1.00 47.22 187 ARG A C 1
ATOM 1459 O O . ARG A 1 187 ? 56.377 1.236 -45.591 1.00 47.22 187 ARG A O 1
ATOM 1466 N N . ARG A 1 188 ? 55.853 -0.160 -47.268 1.00 47.38 188 ARG A N 1
ATOM 1467 C CA . ARG A 1 188 ? 55.400 -1.264 -46.399 1.00 47.38 188 ARG A CA 1
ATOM 1468 C C . ARG A 1 188 ? 56.545 -2.110 -45.845 1.00 47.38 188 ARG A C 1
ATOM 1470 O O . ARG A 1 188 ? 56.424 -2.616 -44.733 1.00 47.38 188 ARG A O 1
ATOM 1477 N N . VAL A 1 189 ? 57.661 -2.219 -46.566 1.00 51.19 189 VAL A N 1
ATOM 1478 C CA . VAL A 1 189 ? 58.831 -2.984 -46.099 1.00 51.19 189 VAL A CA 1
ATOM 1479 C C . VAL A 1 189 ? 59.538 -2.270 -44.937 1.00 51.19 189 VAL A C 1
ATOM 1481 O O . VAL A 1 189 ? 60.037 -2.924 -44.026 1.00 51.19 189 VAL A O 1
ATOM 1484 N N . TYR A 1 190 ? 59.487 -0.935 -44.881 1.00 49.34 190 TYR A N 1
ATOM 1485 C CA . TYR A 1 190 ? 60.141 -0.160 -43.817 1.00 49.34 190 TYR A CA 1
ATOM 1486 C C . TYR A 1 190 ? 59.419 -0.156 -42.461 1.00 49.34 190 TYR A C 1
ATOM 1488 O O . TYR A 1 190 ? 60.031 0.193 -41.456 1.00 49.34 190 TYR A O 1
ATOM 1496 N N . VAL A 1 191 ? 58.150 -0.571 -42.389 1.00 50.53 191 VAL A N 1
ATOM 1497 C CA . VAL A 1 191 ? 57.401 -0.606 -41.114 1.00 50.53 191 VAL A CA 1
ATOM 1498 C C . VAL A 1 191 ? 57.418 -2.001 -40.474 1.00 50.53 191 VAL A C 1
ATOM 1500 O O . VAL A 1 191 ? 57.211 -2.132 -39.272 1.00 50.53 191 VAL A O 1
ATOM 1503 N N . ALA A 1 192 ? 57.740 -3.049 -41.237 1.00 49.06 192 ALA A N 1
ATOM 1504 C CA . ALA A 1 192 ? 57.691 -4.426 -40.747 1.00 49.06 192 ALA A CA 1
ATOM 1505 C C . ALA A 1 192 ? 58.878 -4.832 -39.845 1.00 49.06 192 ALA A C 1
ATOM 1507 O O . ALA A 1 192 ? 58.762 -5.814 -39.122 1.00 49.06 192 ALA A O 1
ATOM 1508 N N . ASN A 1 193 ? 59.990 -4.080 -39.831 1.00 50.88 193 ASN A N 1
ATOM 1509 C CA . ASN A 1 193 ? 61.209 -4.451 -39.085 1.00 50.88 193 ASN A CA 1
ATOM 1510 C C . ASN A 1 193 ? 61.474 -3.640 -37.799 1.00 50.88 193 ASN A C 1
ATOM 1512 O O . ASN A 1 193 ? 62.556 -3.744 -37.224 1.00 50.88 193 ASN A O 1
ATOM 1516 N N . GLY A 1 194 ? 60.510 -2.849 -37.315 1.00 52.06 194 GLY A N 1
ATOM 1517 C CA . GLY A 1 194 ? 60.484 -2.376 -35.920 1.00 52.06 194 GLY A CA 1
ATOM 1518 C C . GLY A 1 194 ? 61.670 -1.533 -35.419 1.00 52.06 194 GLY A C 1
ATOM 1519 O O . GLY A 1 194 ? 61.793 -1.337 -34.213 1.00 52.06 194 GLY A O 1
ATOM 1520 N N . ARG A 1 195 ? 62.546 -1.016 -36.290 1.00 55.38 195 ARG A N 1
ATOM 1521 C CA . ARG A 1 195 ? 63.635 -0.103 -35.907 1.00 55.38 195 ARG A CA 1
ATOM 1522 C C . ARG A 1 195 ? 63.546 1.192 -36.700 1.00 55.38 195 ARG A C 1
ATOM 1524 O O . ARG A 1 195 ? 63.870 1.236 -37.882 1.00 55.38 195 ARG A O 1
ATOM 1531 N N . VAL A 1 196 ? 63.121 2.248 -36.012 1.00 56.91 196 VAL A N 1
ATOM 1532 C CA . VAL A 1 196 ? 63.247 3.632 -36.472 1.00 56.91 196 VAL A CA 1
ATOM 1533 C C . VAL A 1 196 ? 64.713 4.023 -36.303 1.00 56.91 196 VAL A C 1
ATOM 1535 O O . VAL A 1 196 ? 65.166 4.260 -35.186 1.00 56.91 196 VAL A O 1
ATOM 1538 N N . LEU A 1 197 ? 65.480 4.039 -37.392 1.00 55.84 197 LEU A N 1
ATOM 1539 C CA . LEU A 1 197 ? 66.769 4.725 -37.407 1.00 55.84 197 LEU A CA 1
ATOM 1540 C C . LEU A 1 197 ? 66.502 6.195 -37.734 1.00 55.84 197 LEU A C 1
ATOM 1542 O O . LEU A 1 197 ? 65.929 6.501 -38.780 1.00 55.84 197 LEU A O 1
ATOM 1546 N N . ASN A 1 198 ? 66.889 7.090 -36.824 1.00 55.25 198 ASN A N 1
ATOM 1547 C CA . ASN A 1 198 ? 66.918 8.522 -37.105 1.00 55.25 198 ASN A CA 1
ATOM 1548 C C . ASN A 1 198 ? 67.933 8.801 -38.227 1.00 55.25 198 ASN A C 1
ATOM 1550 O O . ASN A 1 198 ? 69.022 8.217 -38.202 1.00 55.25 198 ASN A O 1
ATOM 1554 N N . PRO A 1 199 ? 67.609 9.675 -39.196 1.00 53.62 199 PRO A N 1
ATOM 1555 C CA . PRO A 1 199 ? 68.582 10.100 -40.192 1.00 53.62 199 PRO A CA 1
ATOM 1556 C C . PRO A 1 199 ? 69.710 10.913 -39.530 1.00 53.62 199 PRO A C 1
ATOM 1558 O O . PRO A 1 199 ? 69.448 11.623 -38.554 1.00 53.62 199 PRO A O 1
ATOM 1561 N N . PRO A 1 200 ? 70.957 10.809 -40.028 1.00 55.56 200 PRO A N 1
ATOM 1562 C CA . PRO A 1 200 ? 72.038 11.677 -39.582 1.00 55.56 200 PRO A CA 1
ATOM 1563 C C . PRO A 1 200 ? 71.747 13.130 -39.983 1.00 55.56 200 PRO A C 1
ATOM 1565 O O . PRO A 1 200 ? 71.129 13.372 -41.023 1.00 55.56 200 PRO A O 1
ATOM 1568 N N . ALA A 1 201 ? 72.165 14.051 -39.111 1.00 56.94 201 ALA A N 1
ATOM 1569 C CA . ALA A 1 201 ? 72.069 15.499 -39.295 1.00 56.94 201 ALA A CA 1
ATOM 1570 C C . ALA A 1 201 ? 72.873 15.996 -40.505 1.00 56.94 201 ALA A C 1
ATOM 1572 O O . ALA A 1 201 ? 73.939 15.398 -40.786 1.00 56.94 201 ALA A O 1
#

Foldseek 3Di:
DDDDDDDDDDDDDDDDDDDDDDDDDDDDDDDDDDDPDDDDPCPPDPVPCADPVPRDRDQWWKQFPPPRDTDRDSDPPQLQDLEQVDAGPTIHTDPVCLVVPPLVSHHPNHCSVVVVVVVVVVVVVVVVVVVVVVVVDDPVVVVVVVVVVVVVVVVVVVVVVVVPPPVPDDPVVVVVVVVVVVVVVVVVVVVPPPDDDDDDD

Secondary structure (DSSP, 8-state):
-------PPPP--PPPPP------------------------------SB-TTT--B---EEEETTT--EEE-SS-GGGG-SSTTS--SSEEE-GGGGGGS-TTTS-GGG-HHHHHHHHHHHHHHHHHHHHHHHHTSSHHHHHHHHHHHHHHHHHHHHHHHHHS-TTSS-HHHHHHHHHHHHHHHHHHHTTTT---PPPP-

Radius of gyration: 47.14 Å; chains: 1; bounding box: 118×64×119 Å

pLDDT: mean 72.7, std 18.41, range [38.31, 97.38]